Protein AF-A0A545SS72-F1 (afdb_monomer)

pLDDT: mean 89.29, std 18.48, range [32.25, 99.0]

Organism: NCBI:txid2591008

Nearest PDB structures (foldseek):
  3tkj-assembly1_B  TM=9.705E-01  e=1.324E-36  Homo sapiens
  4zm9-assembly2_D  TM=9.687E-01  e=1.695E-36  Homo sapiens
  4pvr-assembly1_A  TM=9.672E-01  e=1.535E-34  Homo sapiens
  4o0d-assembly1_A  TM=9.449E-01  e=3.489E-35  Homo sapiens
  4osx-assembly1_B  TM=9.607E-01  e=2.089E-34  Homo sapiens

Secondary structure (DSSP, 8-state):
------------------PPPS--EEEEEEES-PPPGGG--HHHHHHHHHHHHHHHHHHHHHHHTT--HHHHHHHHHHHHHS-TTSSSSTTPPPBTTS---EEEEEEETTT--EEEEEEE-SBS-HHHHHHHHHHHSS-SEEEHHHHHHHHHHTT--B--GGGT--HHHHHHHHHHHHTT--S----SS--TT---TTTT----EEEEEE-TTS-EEEEEEE--STTB-TT---STTSBTTTEEE-TTSEEEEEEE-HHHHHHHTHHHHHHHHHHHH---HHHHHHHHHHHHHHTT--EEEEEEETT--EEEEESSS--EEEEEETT---EEESS--

Foldseek 3Di:
DDDDDDDDDDPPPPPPPPPFALWKKKKKFLFFLDDDPVPQDPVNVVVLQVLQVQLQVQLCVCQLVQHDFQNSFLRSVLSSLQDLSGQFQAVNAAAQVRFFFKWKKKAWQAPRQIFIETGEHQQRRRQVLRVCCRPVHPDHYDYDPVSNVVCVVVVGHGHDRCRNDDPVNVVVLVVCVVVVDPPDDPPPPDDPPPDLPRSHFKTKIKMWMQHSSLIIMIMIMGSDGHNHHRRDGFQRRPELQQWYHHSQWKTKGKIWRRVLSVVLSQNNQLRCCCVPVVDDSQRSNVVSQVSSVVVSIWMWMWMATSVGDTDTDTDHQFIFMWMDISVRDTDTTTGPD

Structure (mmCIF, N/CA/C/O backbone):
data_AF-A0A545SS72-F1
#
_entry.id   AF-A0A545SS72-F1
#
loop_
_atom_site.group_PDB
_atom_site.id
_atom_site.type_symbol
_atom_site.label_atom_id
_atom_site.label_alt_id
_atom_site.label_comp_id
_atom_site.label_asym_id
_atom_site.label_entity_id
_atom_site.label_seq_id
_atom_site.pdbx_PDB_ins_code
_atom_site.Cartn_x
_atom_site.Cartn_y
_atom_site.Cartn_z
_atom_site.occupancy
_atom_site.B_iso_or_equiv
_atom_site.auth_seq_id
_atom_site.auth_comp_id
_atom_site.auth_asym_id
_atom_site.auth_atom_id
_atom_site.pdbx_PDB_model_num
ATOM 1 N N . MET A 1 1 ? -24.827 -26.114 60.220 1.00 42.00 1 MET A N 1
ATOM 2 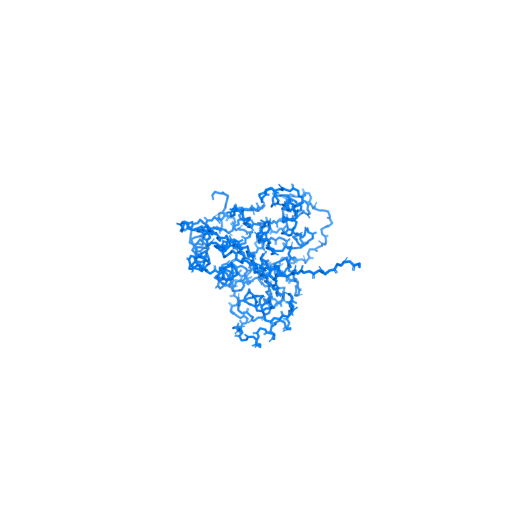C CA . MET A 1 1 ? -23.765 -25.269 59.638 1.00 42.00 1 MET A CA 1
ATOM 3 C C . MET A 1 1 ? -24.214 -24.910 58.234 1.00 42.00 1 MET A C 1
ATOM 5 O O . MET A 1 1 ? -24.365 -25.789 57.400 1.00 42.00 1 MET A O 1
ATOM 9 N N . VAL A 1 2 ? -24.622 -23.655 58.077 1.00 37.81 2 VAL A N 1
ATOM 10 C CA . VAL A 1 2 ? -25.233 -23.065 56.880 1.00 37.81 2 VAL A CA 1
ATOM 11 C C . VAL A 1 2 ? -24.141 -22.756 55.862 1.00 37.81 2 VAL A C 1
ATOM 13 O O . VAL A 1 2 ? -23.130 -22.195 56.266 1.00 37.81 2 VAL A O 1
ATOM 16 N N . LEU A 1 3 ? -24.364 -23.076 54.584 1.00 33.22 3 LEU A N 1
ATOM 17 C CA . LEU A 1 3 ? -24.094 -22.196 53.434 1.00 33.22 3 LEU A CA 1
ATOM 18 C C . LEU A 1 3 ? -24.539 -22.899 52.143 1.00 33.22 3 LEU A C 1
ATOM 20 O O . LEU A 1 3 ? -23.808 -23.674 51.536 1.00 33.22 3 LEU A O 1
ATOM 24 N N . ALA A 1 4 ? -25.784 -22.627 51.752 1.00 37.34 4 ALA A N 1
ATOM 25 C CA . ALA A 1 4 ? -26.262 -22.836 50.396 1.00 37.34 4 ALA A CA 1
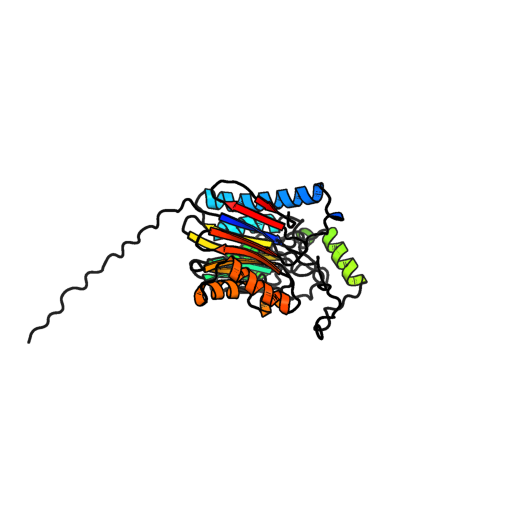ATOM 26 C C . ALA A 1 4 ? -25.832 -21.619 49.563 1.00 37.34 4 ALA A C 1
ATOM 28 O O . ALA A 1 4 ? -26.269 -20.504 49.844 1.00 37.34 4 ALA A O 1
ATOM 29 N N . CYS A 1 5 ? -24.972 -21.820 48.564 1.00 35.28 5 CYS A N 1
ATOM 30 C CA . CYS A 1 5 ? -24.703 -20.808 47.546 1.00 35.28 5 CYS A CA 1
ATOM 31 C C . CYS A 1 5 ? -25.796 -20.886 46.479 1.00 35.28 5 CYS A C 1
ATOM 33 O O . CYS A 1 5 ? -25.789 -21.758 45.612 1.00 35.28 5 CYS A O 1
ATOM 35 N N . SER A 1 6 ? -26.753 -19.973 46.579 1.00 44.00 6 SER A N 1
ATOM 36 C CA . SER A 1 6 ? -27.690 -19.618 45.525 1.00 44.00 6 SER A CA 1
ATOM 37 C C . SER A 1 6 ? -27.037 -18.648 44.531 1.00 44.00 6 SER A C 1
ATOM 39 O O . SER A 1 6 ? -26.300 -17.748 44.920 1.00 44.00 6 SER A O 1
ATOM 41 N N . GLY A 1 7 ? -27.386 -18.800 43.251 1.00 37.47 7 GLY A N 1
ATOM 42 C CA . GLY A 1 7 ? -27.438 -17.689 42.298 1.00 37.47 7 GLY A CA 1
ATOM 43 C C . GLY A 1 7 ? -26.148 -17.340 41.556 1.00 37.47 7 GLY A C 1
ATOM 44 O O . GLY A 1 7 ? -25.456 -16.397 41.913 1.00 37.47 7 GLY A O 1
ATOM 45 N N . LEU A 1 8 ? -25.923 -17.993 40.416 1.00 32.25 8 LEU A N 1
ATOM 46 C CA . LEU A 1 8 ? -25.278 -17.351 39.269 1.00 32.25 8 LEU A CA 1
ATOM 47 C C . LEU A 1 8 ? -26.252 -17.441 38.094 1.00 32.25 8 LEU A C 1
ATOM 49 O O . LEU A 1 8 ? -26.227 -18.372 37.294 1.00 32.25 8 LEU A O 1
ATOM 53 N N . THR A 1 9 ? -27.182 -16.492 38.051 1.00 35.69 9 THR A N 1
ATOM 54 C CA . THR A 1 9 ? -27.950 -16.192 36.845 1.00 35.69 9 THR A CA 1
ATOM 55 C C . THR A 1 9 ? -26.976 -15.695 35.784 1.00 35.69 9 THR A C 1
ATOM 57 O O . THR A 1 9 ? -26.263 -14.718 36.019 1.00 35.69 9 THR A O 1
ATOM 60 N N . TYR A 1 10 ? -26.949 -16.382 34.641 1.00 36.12 10 TYR A N 1
ATOM 61 C CA . TYR A 1 10 ? -26.324 -15.923 33.405 1.00 36.12 10 TYR A CA 1
ATOM 62 C C . TYR A 1 10 ? -26.728 -14.466 33.155 1.00 36.12 10 TYR A C 1
ATOM 64 O O . TYR A 1 10 ? -27.900 -14.169 32.927 1.00 36.12 10 TYR A O 1
ATOM 72 N N . ALA A 1 11 ? -25.766 -13.553 33.256 1.00 35.66 11 ALA A N 1
ATOM 73 C CA . ALA A 1 11 ? -25.943 -12.199 32.777 1.00 35.66 11 ALA A CA 1
ATOM 74 C C . ALA A 1 11 ? -25.906 -12.261 31.248 1.00 35.66 11 ALA A C 1
ATOM 76 O O . ALA A 1 11 ? -24.859 -12.535 30.663 1.00 35.66 11 ALA A O 1
ATOM 77 N N . ASP A 1 12 ? -27.058 -12.034 30.619 1.00 38.31 12 ASP A N 1
ATOM 78 C CA . ASP A 1 12 ? -27.137 -11.633 29.219 1.00 38.31 12 ASP A CA 1
ATOM 79 C C . ASP A 1 12 ? -26.288 -10.367 29.045 1.00 38.31 12 ASP A C 1
ATOM 81 O O . ASP A 1 12 ? -26.686 -9.254 29.409 1.00 38.31 12 ASP A O 1
ATOM 85 N N . GLU A 1 13 ? -25.076 -10.534 28.515 1.00 39.97 13 GLU A N 1
ATOM 86 C CA . GLU A 1 13 ? -24.280 -9.424 28.020 1.00 39.97 13 GLU A CA 1
ATOM 87 C C . GLU A 1 13 ? -25.019 -8.804 26.834 1.00 39.97 13 GLU A C 1
ATOM 89 O O . GLU A 1 13 ? -24.938 -9.254 25.690 1.00 39.97 13 GLU A O 1
ATOM 94 N N . ASN A 1 14 ? -25.741 -7.726 27.127 1.00 36.06 14 ASN A N 1
ATOM 95 C CA . ASN A 1 14 ? -26.184 -6.737 26.160 1.00 36.06 14 ASN A CA 1
ATOM 96 C C . ASN A 1 14 ? -24.986 -6.306 25.291 1.00 36.06 14 ASN A C 1
ATOM 98 O O . ASN A 1 14 ? -24.264 -5.361 25.628 1.00 36.06 14 ASN A O 1
ATOM 102 N N . ARG A 1 15 ? -24.793 -6.955 24.133 1.00 44.34 15 ARG A N 1
ATOM 103 C CA . ARG A 1 15 ? -24.050 -6.383 23.005 1.00 44.34 15 ARG A CA 1
ATOM 104 C C . ARG A 1 15 ? -24.775 -5.100 22.621 1.00 44.34 15 ARG A C 1
ATOM 106 O O . ARG A 1 15 ? -25.695 -5.115 21.808 1.00 44.34 15 ARG A O 1
ATOM 113 N N . LYS A 1 16 ? -24.360 -3.973 23.205 1.00 42.56 16 LYS A N 1
ATOM 114 C CA . LYS A 1 16 ? -24.675 -2.651 22.669 1.00 42.56 16 LYS A CA 1
ATOM 115 C C . LYS A 1 16 ? -24.158 -2.639 21.239 1.00 42.56 16 LYS A C 1
ATOM 117 O O . LYS A 1 16 ? -22.956 -2.528 21.006 1.00 42.56 16 LYS A O 1
ATOM 122 N N . GLN A 1 17 ? -25.071 -2.812 20.293 1.00 44.72 17 GLN A N 1
ATOM 123 C CA . GLN A 1 17 ? -24.827 -2.625 18.877 1.00 44.72 17 GLN A CA 1
ATOM 124 C C . GLN A 1 17 ? -24.380 -1.170 18.728 1.00 44.72 17 GLN A C 1
ATOM 126 O O . GLN A 1 17 ? -25.182 -0.246 18.846 1.00 44.72 17 GLN A O 1
ATOM 131 N N . LYS A 1 18 ? -23.063 -0.961 18.636 1.00 54.06 18 LYS A N 1
ATOM 132 C CA . LYS A 1 18 ? -22.459 0.366 18.524 1.00 54.06 18 LYS A CA 1
ATOM 133 C C . LYS A 1 18 ? -23.092 1.011 17.290 1.00 54.06 18 LYS A C 1
ATOM 135 O O . LYS A 1 18 ? -22.953 0.469 16.194 1.00 54.06 18 LYS A O 1
ATOM 140 N N . SER A 1 19 ? -23.868 2.080 17.480 1.00 58.12 19 SER A N 1
ATOM 141 C CA . SER A 1 19 ? -24.530 2.770 16.372 1.00 58.12 19 SER A CA 1
ATOM 142 C C . SER A 1 19 ? -23.472 3.174 15.352 1.00 58.12 19 SER A C 1
ATOM 144 O O . SER A 1 19 ? -22.429 3.699 15.751 1.00 58.12 19 SER A O 1
ATOM 146 N N . LEU A 1 20 ? -23.733 2.920 14.069 1.00 63.75 20 LEU A N 1
ATOM 147 C CA . LEU A 1 20 ? -22.844 3.326 12.984 1.00 63.75 20 LEU A CA 1
ATOM 148 C C . LEU A 1 20 ? -22.512 4.812 13.130 1.00 63.75 20 LEU A C 1
ATOM 150 O O . LEU A 1 20 ? -23.416 5.648 13.190 1.00 63.75 20 LEU A O 1
ATOM 154 N N . SER A 1 21 ? -21.222 5.127 13.206 1.00 76.44 21 SER A N 1
ATOM 155 C CA . SER A 1 21 ? -20.763 6.500 13.068 1.00 76.44 21 SER A CA 1
ATOM 156 C C . SER A 1 21 ? -21.037 6.959 11.640 1.00 76.44 21 SER A C 1
ATOM 158 O O . SER A 1 21 ? -20.913 6.180 10.690 1.00 76.44 21 SER A O 1
ATOM 160 N N . ASN A 1 22 ? -21.385 8.231 11.470 1.00 78.19 22 ASN A N 1
ATOM 161 C CA . ASN A 1 22 ? -21.352 8.824 10.136 1.00 78.19 22 ASN A CA 1
ATOM 162 C C . ASN A 1 22 ? -19.906 9.031 9.665 1.00 78.19 22 ASN A C 1
ATOM 164 O O . ASN A 1 22 ? -19.655 8.981 8.461 1.00 78.19 22 ASN A O 1
ATOM 168 N N . ASP A 1 23 ? -18.959 9.167 10.600 1.00 90.56 23 ASP A N 1
ATOM 169 C CA . ASP A 1 23 ? -17.562 9.451 10.302 1.00 90.56 23 ASP A CA 1
ATOM 170 C C . ASP A 1 23 ? -16.849 8.215 9.746 1.00 90.56 23 ASP A C 1
ATOM 172 O O . ASP A 1 23 ? -16.633 7.226 10.445 1.00 90.56 23 ASP A O 1
ATOM 176 N N . PHE A 1 24 ? -16.429 8.312 8.487 1.00 97.88 24 PHE A N 1
ATOM 177 C CA . PHE A 1 24 ? -15.490 7.394 7.854 1.00 97.88 24 PHE A CA 1
ATOM 178 C C . PHE A 1 24 ? -14.496 8.171 6.989 1.00 97.88 24 PHE A C 1
ATOM 180 O O . PHE A 1 24 ? -14.737 9.316 6.573 1.00 97.88 24 PHE A O 1
ATOM 187 N N . VAL A 1 25 ? -13.355 7.549 6.711 1.00 98.69 25 VAL A N 1
ATOM 188 C CA . VAL A 1 25 ? -12.324 8.119 5.844 1.00 98.69 25 VAL A CA 1
ATOM 189 C C . VAL A 1 25 ? -11.511 7.014 5.192 1.00 98.69 25 VAL A C 1
ATOM 191 O O . VAL A 1 25 ? -11.178 6.019 5.830 1.00 98.69 25 VAL A O 1
ATOM 194 N N . ILE A 1 26 ? -11.145 7.229 3.932 1.00 98.88 26 ILE A N 1
ATOM 195 C CA . ILE A 1 26 ? -10.132 6.437 3.243 1.00 98.88 26 ILE A CA 1
ATOM 196 C C . ILE A 1 26 ? -9.004 7.347 2.771 1.00 98.88 26 ILE A C 1
ATOM 198 O O . ILE A 1 26 ? -9.230 8.464 2.297 1.00 98.88 26 ILE A O 1
ATOM 202 N N . VAL A 1 27 ? -7.777 6.865 2.924 1.00 98.94 27 VAL A N 1
ATOM 203 C CA . VAL A 1 27 ? -6.543 7.528 2.508 1.00 98.94 27 VAL A CA 1
ATOM 204 C C . VAL A 1 27 ? -5.777 6.559 1.622 1.00 98.94 27 VAL A C 1
ATOM 206 O O . VAL A 1 27 ? -5.704 5.376 1.938 1.00 98.94 27 VAL A O 1
ATOM 209 N N . ILE A 1 28 ? -5.176 7.051 0.541 1.00 98.94 28 ILE A N 1
ATOM 210 C CA . ILE A 1 28 ? -4.380 6.235 -0.383 1.00 98.94 28 ILE A CA 1
ATOM 211 C C . ILE A 1 28 ? -3.016 6.861 -0.672 1.00 98.94 28 ILE A C 1
ATOM 213 O O . ILE A 1 28 ? -2.839 8.083 -0.585 1.00 98.94 28 ILE A O 1
ATOM 217 N N . HIS A 1 29 ? -2.073 6.034 -1.122 1.00 98.69 29 HIS A N 1
ATOM 218 C CA . HIS A 1 29 ? -0.895 6.477 -1.857 1.00 98.69 29 HIS A CA 1
ATOM 219 C C . HIS A 1 29 ? -0.635 5.622 -3.100 1.00 98.69 29 HIS A C 1
ATOM 221 O O . HIS A 1 29 ? -0.807 4.410 -3.092 1.00 98.69 29 HIS A O 1
ATOM 227 N N . GLY A 1 30 ? -0.129 6.261 -4.154 1.00 96.69 30 GLY A N 1
ATOM 228 C CA . GLY A 1 30 ? 0.425 5.626 -5.356 1.00 96.69 30 GLY A CA 1
ATOM 229 C C . GLY A 1 30 ? 1.956 5.513 -5.332 1.00 96.69 30 GLY A C 1
ATOM 230 O O . GLY A 1 30 ? 2.580 5.205 -6.347 1.00 96.69 30 GLY A O 1
ATOM 231 N N . GLY A 1 31 ? 2.575 5.813 -4.188 1.00 91.12 31 GLY A N 1
ATOM 232 C CA . GLY A 1 31 ? 4.007 5.648 -3.956 1.00 91.12 31 GLY A CA 1
ATOM 233 C C . GLY A 1 31 ? 4.814 6.941 -3.949 1.00 91.12 31 GLY A C 1
ATOM 234 O O . GLY A 1 31 ? 4.376 7.999 -4.412 1.00 91.12 31 GLY A O 1
ATOM 235 N N . GLY A 1 32 ? 6.009 6.838 -3.366 1.00 83.38 32 GLY A N 1
ATOM 236 C CA . GLY A 1 32 ? 7.017 7.894 -3.369 1.00 83.38 32 GLY A CA 1
ATOM 237 C C . GLY A 1 32 ? 7.767 7.998 -4.702 1.00 83.38 32 GLY A C 1
ATOM 238 O O . GLY A 1 32 ? 7.316 7.534 -5.744 1.00 83.38 32 GLY A O 1
ATOM 239 N N . GLY A 1 33 ? 8.939 8.641 -4.682 1.00 73.06 33 GLY A N 1
ATOM 240 C CA . GLY A 1 33 ? 9.829 8.652 -5.851 1.00 73.06 33 GLY A CA 1
ATOM 241 C C . GLY A 1 33 ? 9.289 9.426 -7.059 1.00 73.06 33 GLY A C 1
ATOM 242 O O . GLY A 1 33 ? 9.700 9.160 -8.185 1.00 73.06 33 GLY A O 1
ATOM 243 N N . VAL A 1 34 ? 8.398 10.396 -6.833 1.00 82.62 34 VAL A N 1
ATOM 244 C CA . VAL A 1 34 ? 7.778 11.199 -7.897 1.00 82.62 34 VAL A CA 1
ATOM 245 C C . VAL A 1 34 ? 8.841 11.834 -8.805 1.00 82.62 34 VAL A C 1
ATOM 247 O O . VAL A 1 34 ? 9.921 12.262 -8.351 1.00 82.62 34 VAL A O 1
ATOM 250 N N . ARG A 1 35 ? 8.521 11.885 -10.107 1.00 80.75 35 ARG A N 1
ATOM 251 C CA . ARG A 1 35 ? 9.306 12.593 -11.125 1.00 80.75 35 ARG A CA 1
ATOM 252 C C . ARG A 1 35 ? 9.548 14.037 -10.693 1.00 80.75 35 ARG A C 1
ATOM 254 O O . ARG A 1 35 ? 8.744 14.632 -9.971 1.00 80.75 35 ARG A O 1
ATOM 261 N N . LYS A 1 36 ? 10.666 14.613 -11.131 1.00 81.81 36 LYS A N 1
ATOM 262 C CA . LYS A 1 36 ? 10.842 16.058 -10.981 1.00 81.81 36 LYS A CA 1
ATOM 263 C C . LYS A 1 36 ? 9.715 16.782 -11.731 1.00 81.81 36 LYS A C 1
ATOM 265 O O . LYS A 1 36 ? 9.169 16.236 -12.687 1.00 81.81 36 LYS A O 1
ATOM 270 N N . ARG A 1 37 ? 9.351 17.978 -11.271 1.00 83.06 37 ARG A N 1
ATOM 271 C CA . ARG A 1 37 ? 8.197 18.717 -11.805 1.00 83.06 37 ARG A CA 1
ATOM 272 C C . ARG A 1 37 ? 8.385 19.115 -13.271 1.00 83.06 37 ARG A C 1
ATOM 274 O O . ARG A 1 37 ? 7.449 19.020 -14.044 1.00 83.06 37 ARG A O 1
ATOM 281 N N . ASP A 1 38 ? 9.611 19.446 -13.662 1.00 84.75 38 ASP A N 1
ATOM 282 C CA . ASP A 1 38 ? 10.024 19.686 -15.054 1.00 84.75 38 ASP A CA 1
ATOM 283 C C . ASP A 1 38 ? 9.927 18.438 -15.957 1.00 84.75 38 ASP A C 1
ATOM 285 O O . ASP A 1 38 ? 9.949 18.553 -17.176 1.00 84.75 38 ASP A O 1
ATOM 289 N N . GLN A 1 39 ? 9.799 17.243 -15.373 1.00 84.12 39 GLN A N 1
ATOM 290 C CA . GLN A 1 39 ? 9.628 15.963 -16.070 1.00 84.12 39 GLN A CA 1
ATOM 291 C C . GLN A 1 39 ? 8.192 15.417 -15.969 1.00 84.12 39 GLN A C 1
ATOM 293 O O . GLN A 1 39 ? 7.951 14.266 -16.349 1.00 84.12 39 GLN A O 1
ATOM 298 N N . MET A 1 40 ? 7.260 16.188 -15.400 1.00 88.06 40 MET A N 1
ATOM 299 C CA . MET A 1 40 ? 5.847 15.841 -15.272 1.00 88.06 40 MET A CA 1
ATOM 300 C C . MET A 1 40 ? 5.041 16.693 -16.252 1.00 88.06 40 MET A C 1
ATOM 302 O O . MET A 1 40 ? 4.870 17.889 -16.034 1.00 88.06 40 MET A O 1
ATOM 306 N N . THR A 1 41 ? 4.553 16.087 -17.338 1.00 93.19 41 THR A N 1
ATOM 307 C CA . THR A 1 41 ? 3.653 16.795 -18.261 1.00 93.19 41 THR A CA 1
ATOM 308 C C . THR A 1 41 ? 2.273 16.970 -17.626 1.00 93.19 41 THR A C 1
ATOM 310 O O . THR A 1 41 ? 1.902 16.217 -16.719 1.00 93.19 41 THR A O 1
ATOM 313 N N . ALA A 1 42 ? 1.499 17.944 -18.106 1.00 94.69 42 ALA A N 1
ATOM 314 C CA . ALA A 1 42 ? 0.151 18.201 -17.601 1.00 94.69 42 ALA A CA 1
ATOM 315 C C . ALA A 1 42 ? -0.767 16.980 -17.781 1.00 94.69 42 ALA A C 1
ATOM 317 O O . ALA A 1 42 ? -1.533 16.638 -16.882 1.00 94.69 42 ALA A O 1
ATOM 318 N N . GLU A 1 43 ? -0.640 16.274 -18.905 1.00 96.19 43 GLU A N 1
ATOM 319 C CA . GLU A 1 43 ? -1.411 15.071 -19.227 1.00 96.19 43 GLU A CA 1
ATOM 320 C C . GLU A 1 43 ? -1.056 13.928 -18.278 1.00 96.19 43 GLU A C 1
ATOM 322 O O . GLU A 1 43 ? -1.938 13.244 -17.757 1.00 96.19 43 GLU A O 1
ATOM 327 N N . LEU A 1 44 ? 0.240 13.738 -18.009 1.00 92.62 44 LEU A N 1
ATOM 328 C CA . LEU A 1 44 ? 0.695 12.708 -17.087 1.00 92.62 44 LEU A CA 1
ATOM 329 C C . LEU A 1 44 ? 0.254 13.025 -15.656 1.00 92.62 44 LEU A C 1
ATOM 331 O O . LEU A 1 44 ? -0.185 12.122 -14.942 1.00 92.62 44 LEU A O 1
ATOM 335 N N . GLU A 1 45 ? 0.337 14.286 -15.229 1.00 95.06 45 GLU A N 1
ATOM 336 C CA . GLU A 1 45 ? -0.163 14.708 -13.921 1.00 95.06 45 GLU A CA 1
ATOM 337 C C . GLU A 1 45 ? -1.673 14.461 -13.800 1.00 95.06 45 GLU A C 1
ATOM 339 O O . GLU A 1 45 ? -2.123 13.862 -12.818 1.00 95.06 45 GLU A O 1
ATOM 344 N N . ALA A 1 46 ? -2.447 14.862 -14.812 1.00 96.81 46 ALA A N 1
ATOM 345 C CA . ALA A 1 46 ? -3.888 14.649 -14.864 1.00 96.81 46 ALA A CA 1
ATOM 346 C C . ALA A 1 46 ? -4.242 13.156 -14.801 1.00 96.81 46 ALA A C 1
ATOM 348 O O . ALA A 1 46 ? -5.121 12.775 -14.028 1.00 96.81 46 ALA A O 1
ATOM 349 N N . ALA A 1 47 ? -3.513 12.299 -15.523 1.00 97.19 47 ALA A 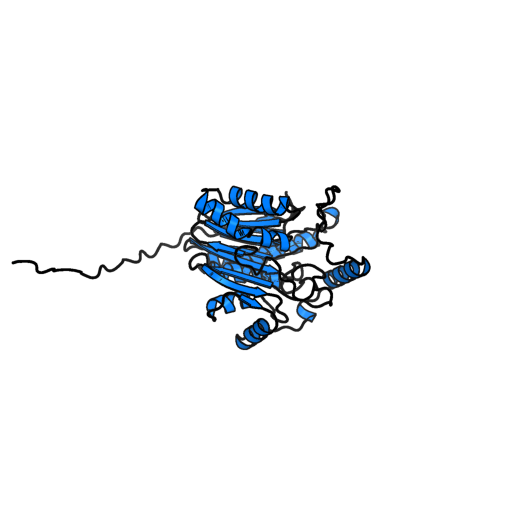N 1
ATOM 350 C CA . ALA A 1 47 ? -3.706 10.851 -15.488 1.00 97.19 47 ALA A CA 1
ATOM 351 C C . ALA A 1 47 ? -3.452 10.260 -14.089 1.00 97.19 47 ALA A C 1
ATOM 353 O O . ALA A 1 47 ? -4.253 9.460 -13.603 1.00 97.19 47 ALA A O 1
ATOM 354 N N . HIS A 1 48 ? -2.391 10.689 -13.393 1.00 96.62 48 HIS A N 1
ATOM 355 C CA . HIS A 1 48 ? -2.144 10.251 -12.012 1.00 96.62 48 HIS A CA 1
ATOM 356 C C . HIS A 1 48 ? -3.248 10.728 -11.065 1.00 96.62 48 HIS A C 1
ATOM 358 O O . HIS A 1 48 ? -3.711 9.954 -10.230 1.00 96.62 48 HIS A O 1
ATOM 364 N N . ARG A 1 49 ? -3.700 11.982 -11.187 1.00 97.69 49 ARG A N 1
ATOM 365 C CA . ARG A 1 49 ? -4.790 12.521 -10.356 1.00 97.69 49 ARG A CA 1
ATOM 366 C C . ARG A 1 49 ? -6.111 11.799 -10.605 1.00 97.69 49 ARG A C 1
ATOM 368 O O . ARG A 1 49 ? -6.816 11.504 -9.643 1.00 97.69 49 ARG A O 1
ATOM 375 N N . ALA A 1 50 ? -6.419 11.477 -11.859 1.00 98.44 50 ALA A N 1
ATOM 376 C CA . ALA A 1 50 ? -7.596 10.698 -12.224 1.00 98.44 50 ALA A CA 1
ATOM 377 C C . ALA A 1 50 ? -7.540 9.287 -11.621 1.00 98.44 50 ALA A C 1
ATOM 379 O O . ALA A 1 50 ? -8.505 8.861 -10.993 1.00 98.44 50 ALA A O 1
ATOM 380 N N . ALA A 1 51 ? -6.396 8.602 -11.718 1.00 98.44 51 ALA A N 1
ATOM 381 C CA . ALA A 1 51 ? -6.227 7.271 -11.138 1.00 98.44 51 ALA A CA 1
ATOM 382 C C . ALA A 1 51 ? -6.296 7.283 -9.596 1.00 98.44 51 ALA A C 1
ATOM 384 O O . ALA A 1 51 ? -6.934 6.416 -9.003 1.00 98.44 51 ALA A O 1
ATOM 385 N N . LEU A 1 52 ? -5.715 8.297 -8.937 1.00 98.69 52 LEU A N 1
ATOM 386 C CA . LEU A 1 52 ? -5.864 8.493 -7.488 1.00 98.69 52 LEU A CA 1
ATOM 387 C C . LEU A 1 52 ? -7.329 8.729 -7.100 1.00 98.69 52 LEU A C 1
ATOM 389 O O . LEU A 1 52 ? -7.805 8.162 -6.121 1.00 98.69 52 LEU A O 1
ATOM 393 N N . LYS A 1 53 ? -8.060 9.548 -7.865 1.00 98.75 53 LYS A N 1
ATOM 394 C CA . LYS A 1 53 ? -9.484 9.788 -7.614 1.00 98.75 53 LYS A CA 1
ATOM 395 C C . LYS A 1 53 ? -10.308 8.512 -7.801 1.00 98.75 53 LYS A C 1
ATOM 397 O O . LYS A 1 53 ? -11.150 8.240 -6.959 1.00 98.75 53 LYS A O 1
ATOM 402 N N . ALA A 1 54 ? -10.049 7.728 -8.846 1.00 98.88 54 ALA A N 1
ATOM 403 C CA . ALA A 1 54 ? -10.734 6.457 -9.081 1.00 98.88 54 ALA A CA 1
ATOM 404 C C . ALA A 1 54 ? -10.490 5.450 -7.943 1.00 98.88 54 ALA A C 1
ATOM 406 O O . ALA A 1 54 ? -11.426 4.809 -7.479 1.00 98.88 54 ALA A O 1
ATOM 407 N N . SER A 1 55 ? -9.254 5.366 -7.441 1.00 98.88 55 SER A N 1
ATOM 408 C CA . SER A 1 55 ? -8.913 4.519 -6.292 1.00 98.88 55 SER A CA 1
ATOM 409 C C . SER A 1 55 ? -9.630 4.968 -5.015 1.00 98.88 55 SER A C 1
ATOM 411 O O . SER A 1 55 ? -10.241 4.148 -4.331 1.00 98.88 55 SER A O 1
ATOM 413 N N . LEU A 1 56 ? -9.645 6.277 -4.731 1.00 98.94 56 LEU A N 1
ATOM 414 C CA . LEU A 1 56 ? -10.428 6.827 -3.621 1.00 98.94 56 LEU A CA 1
ATOM 415 C C . LEU A 1 56 ? -11.924 6.545 -3.782 1.00 98.94 56 LEU A C 1
ATOM 417 O O . LEU A 1 56 ? -12.571 6.230 -2.793 1.00 98.94 56 LEU A O 1
ATOM 421 N N . GLN A 1 57 ? -12.465 6.674 -4.996 1.00 98.88 57 GLN A N 1
ATOM 422 C CA . GLN A 1 57 ? -13.884 6.460 -5.279 1.00 98.88 57 GLN A CA 1
ATOM 423 C C . GLN A 1 57 ? -14.288 5.014 -4.984 1.00 98.88 57 GLN A C 1
ATOM 425 O O . GLN A 1 57 ? -15.255 4.806 -4.265 1.00 98.88 57 GLN A O 1
ATOM 430 N N . ALA A 1 58 ? -13.508 4.033 -5.447 1.00 98.94 58 ALA A N 1
ATOM 431 C CA . ALA A 1 58 ? -13.804 2.619 -5.227 1.00 98.94 58 ALA A CA 1
ATOM 432 C C . ALA A 1 58 ? -13.905 2.262 -3.735 1.00 98.94 58 ALA A C 1
ATOM 434 O O . ALA A 1 58 ? -14.848 1.597 -3.314 1.00 98.94 58 ALA A O 1
ATOM 435 N N . GLY A 1 59 ? -12.966 2.743 -2.915 1.00 98.88 59 GLY A N 1
ATOM 436 C CA . GLY A 1 59 ? -13.043 2.533 -1.470 1.00 98.88 59 GLY A CA 1
ATOM 437 C C . GLY A 1 59 ? -14.111 3.395 -0.785 1.00 98.88 59 GLY A C 1
ATOM 438 O O . GLY A 1 59 ? -14.762 2.937 0.152 1.00 98.88 59 GLY A O 1
ATOM 439 N N . TYR A 1 60 ? -14.333 4.626 -1.259 1.00 98.81 60 TYR A N 1
ATOM 440 C CA . TYR A 1 60 ? -15.389 5.505 -0.753 1.00 98.81 60 TYR A CA 1
ATOM 441 C C . TYR A 1 60 ? -16.773 4.900 -0.948 1.00 98.81 60 TYR A C 1
ATOM 443 O O . TYR A 1 60 ? -17.549 4.919 -0.002 1.00 98.81 60 TYR A O 1
ATOM 451 N N . ASP A 1 61 ? -17.075 4.345 -2.122 1.00 98.69 61 ASP A N 1
ATOM 452 C CA . ASP A 1 61 ? -18.391 3.778 -2.432 1.00 98.69 61 ASP A CA 1
ATOM 453 C C . ASP A 1 61 ? -18.755 2.648 -1.461 1.00 98.69 61 ASP A C 1
ATOM 455 O O . ASP A 1 61 ? -19.885 2.583 -0.975 1.00 98.69 61 ASP A O 1
ATOM 459 N N . ILE A 1 62 ? -17.773 1.820 -1.089 1.00 98.69 62 ILE A N 1
ATOM 460 C CA . ILE A 1 62 ? -17.936 0.760 -0.088 1.00 98.69 62 ILE A CA 1
ATOM 461 C C . ILE A 1 62 ? -18.251 1.355 1.290 1.00 98.69 62 ILE A C 1
ATOM 463 O O . ILE A 1 62 ? -19.251 0.986 1.906 1.00 98.69 62 ILE A O 1
ATOM 467 N N . LEU A 1 63 ? -17.446 2.307 1.772 1.00 98.50 63 LEU A N 1
ATOM 468 C CA . LEU A 1 63 ? -17.659 2.925 3.090 1.00 98.50 63 LEU A CA 1
ATOM 469 C C . LEU A 1 63 ? -18.950 3.762 3.144 1.00 98.50 63 LEU A C 1
ATOM 471 O O . LEU A 1 63 ? -19.654 3.791 4.159 1.00 98.50 63 LEU A O 1
ATOM 475 N N . ALA A 1 64 ? -19.295 4.426 2.042 1.00 97.50 64 ALA A N 1
ATOM 476 C CA . ALA A 1 64 ? -20.514 5.205 1.889 1.00 97.50 64 ALA A CA 1
ATOM 477 C C . ALA A 1 64 ? -21.755 4.305 1.950 1.00 97.50 64 ALA A C 1
ATOM 479 O O . ALA A 1 64 ? -22.734 4.699 2.584 1.00 97.50 64 ALA A O 1
ATOM 480 N N . ALA A 1 65 ? -21.683 3.089 1.401 1.00 96.94 65 ALA A N 1
ATOM 481 C CA . ALA A 1 65 ? -22.719 2.063 1.512 1.00 96.94 65 ALA A CA 1
ATOM 482 C C . ALA A 1 65 ? -22.741 1.330 2.873 1.00 96.94 65 ALA A C 1
ATOM 484 O O . ALA A 1 65 ? -23.611 0.494 3.100 1.00 96.94 65 ALA A O 1
ATOM 485 N N . GLY A 1 66 ? -21.817 1.646 3.790 1.00 96.25 66 GLY A N 1
ATOM 486 C CA . GLY A 1 66 ? -21.723 1.015 5.110 1.00 96.25 66 GLY A CA 1
ATOM 487 C C . GLY A 1 66 ? -20.948 -0.305 5.136 1.00 96.25 66 GLY A C 1
ATOM 488 O O . GLY A 1 66 ? -21.092 -1.060 6.092 1.00 96.25 66 GLY A O 1
ATOM 489 N N . GLY A 1 67 ? -20.144 -0.584 4.107 1.00 97.50 67 GLY A N 1
ATOM 490 C CA . GLY A 1 67 ? -19.206 -1.705 4.092 1.00 97.50 67 GLY A CA 1
ATOM 491 C C . GLY A 1 67 ? -18.015 -1.512 5.038 1.00 97.50 67 GLY A C 1
ATOM 492 O O . GLY A 1 67 ? -17.790 -0.426 5.581 1.00 97.50 67 GLY A O 1
ATOM 493 N N . ASP A 1 68 ? -17.248 -2.587 5.228 1.00 97.75 68 ASP A N 1
ATOM 494 C CA . ASP A 1 68 ? -16.105 -2.618 6.143 1.00 97.75 68 ASP A CA 1
ATOM 495 C C . ASP A 1 68 ? -14.821 -1.999 5.565 1.00 97.75 68 ASP A C 1
ATOM 497 O O . ASP A 1 68 ? -14.646 -1.815 4.354 1.00 97.75 68 ASP A O 1
ATOM 501 N N . GLY A 1 69 ? -13.894 -1.677 6.473 1.00 98.50 69 GLY A N 1
ATOM 502 C CA . GLY A 1 69 ? -12.595 -1.112 6.119 1.00 98.50 69 GLY A CA 1
ATOM 503 C C . GLY A 1 69 ? -11.748 -2.027 5.231 1.00 98.50 69 GLY A C 1
ATOM 504 O O . GLY A 1 69 ? -11.059 -1.520 4.348 1.00 98.50 69 GLY A O 1
ATOM 505 N N . ILE A 1 70 ? -11.812 -3.351 5.423 1.00 98.81 70 ILE A N 1
ATOM 506 C CA . ILE A 1 70 ? -11.035 -4.339 4.652 1.00 98.81 70 ILE A CA 1
ATOM 507 C C . ILE A 1 70 ? -11.410 -4.296 3.173 1.00 98.81 70 ILE A C 1
ATOM 509 O O . ILE A 1 70 ? -10.542 -4.150 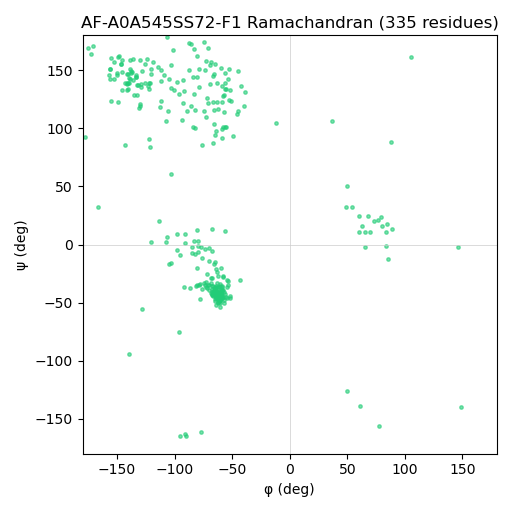2.312 1.00 98.81 70 ILE A O 1
ATOM 513 N N . SER A 1 71 ? -12.704 -4.342 2.880 1.00 98.88 71 SER A N 1
ATOM 514 C CA . SER A 1 71 ? -13.225 -4.291 1.518 1.00 98.88 71 SER A CA 1
ATOM 515 C C . SER A 1 71 ? -12.921 -2.944 0.864 1.00 98.88 71 SER A C 1
ATOM 517 O O . SER A 1 71 ? -12.562 -2.894 -0.312 1.00 98.88 71 SER A O 1
ATOM 519 N N . ALA A 1 72 ? -12.982 -1.849 1.630 1.00 98.94 72 ALA A N 1
ATOM 520 C CA . ALA A 1 72 ? -12.656 -0.517 1.132 1.00 98.94 72 ALA A CA 1
ATOM 521 C C . ALA A 1 72 ? -11.177 -0.366 0.736 1.00 98.94 72 ALA A C 1
ATOM 523 O O . ALA A 1 72 ? -10.880 0.161 -0.340 1.00 98.94 72 ALA A O 1
ATOM 524 N N . VAL A 1 73 ? -10.242 -0.823 1.581 1.00 98.94 73 VAL A N 1
ATOM 525 C CA . VAL A 1 73 ? -8.806 -0.733 1.267 1.00 98.94 73 VAL A CA 1
ATOM 526 C C . VAL A 1 73 ? -8.405 -1.693 0.148 1.00 98.94 73 VAL A C 1
ATOM 528 O O . VAL A 1 73 ? -7.584 -1.318 -0.687 1.00 98.94 73 VAL A O 1
ATOM 531 N N . GLU A 1 74 ? -9.013 -2.882 0.075 1.00 98.94 74 GLU A N 1
ATOM 532 C CA . GLU A 1 74 ? -8.802 -3.818 -1.031 1.00 98.94 74 GLU A CA 1
ATOM 533 C C . GLU A 1 74 ? -9.233 -3.193 -2.364 1.00 98.94 74 GLU A C 1
ATOM 535 O O . GLU A 1 74 ? -8.418 -3.094 -3.281 1.00 98.94 74 GLU A O 1
ATOM 540 N N . ALA A 1 75 ? -10.473 -2.700 -2.461 1.00 98.94 75 ALA A N 1
ATOM 541 C CA . ALA A 1 75 ? -10.995 -2.108 -3.691 1.00 98.94 75 ALA A CA 1
ATOM 542 C C . ALA A 1 75 ? -10.164 -0.903 -4.156 1.00 98.94 75 ALA A C 1
ATOM 544 O O . ALA A 1 75 ? -9.863 -0.763 -5.344 1.00 98.94 75 ALA A O 1
ATOM 545 N N . ALA A 1 76 ? -9.735 -0.053 -3.219 1.00 98.94 76 ALA A N 1
ATOM 546 C CA . ALA A 1 76 ? -8.866 1.072 -3.532 1.00 98.94 76 ALA A CA 1
ATOM 547 C C . ALA A 1 76 ? -7.503 0.619 -4.083 1.00 98.94 76 ALA A C 1
ATOM 549 O O . ALA A 1 76 ? -7.002 1.228 -5.034 1.00 98.94 76 ALA A O 1
ATOM 550 N N . VAL A 1 77 ? -6.903 -0.434 -3.517 1.00 98.94 77 VAL A N 1
ATOM 551 C CA . VAL A 1 77 ? -5.615 -0.971 -3.978 1.00 98.94 77 VAL A CA 1
ATOM 552 C C . VAL A 1 77 ? -5.749 -1.698 -5.316 1.00 98.94 77 VAL A C 1
ATOM 554 O O . VAL A 1 77 ? -4.879 -1.496 -6.158 1.00 98.94 77 VAL A O 1
ATOM 557 N N . ILE A 1 78 ? -6.835 -2.436 -5.573 1.00 98.94 78 ILE A N 1
ATOM 558 C CA . ILE A 1 78 ? -7.095 -3.083 -6.875 1.00 98.94 78 ILE A CA 1
ATOM 559 C C . ILE A 1 78 ? -7.063 -2.054 -8.011 1.00 98.94 78 ILE A C 1
ATOM 561 O O . ILE A 1 78 ? -6.374 -2.259 -9.007 1.00 98.94 78 ILE A O 1
ATOM 565 N N . VAL A 1 79 ? -7.712 -0.893 -7.843 1.00 98.94 79 VAL A N 1
ATOM 566 C CA . VAL A 1 79 ? -7.675 0.180 -8.859 1.00 98.94 79 VAL A CA 1
ATOM 567 C C . VAL A 1 79 ? -6.243 0.652 -9.144 1.00 98.94 79 VAL A C 1
ATOM 569 O O . VAL A 1 79 ? -5.906 1.004 -10.277 1.00 98.94 79 VAL A O 1
ATOM 572 N N . LEU A 1 80 ? -5.385 0.679 -8.122 1.00 98.81 80 LEU A N 1
ATOM 573 C CA . LEU A 1 80 ? -3.983 1.065 -8.272 1.00 98.81 80 LEU A CA 1
ATOM 574 C C . LEU A 1 80 ? -3.133 -0.063 -8.876 1.00 98.81 80 LEU A C 1
ATOM 576 O O . LEU A 1 80 ? -2.218 0.243 -9.637 1.00 98.81 80 LEU A O 1
ATOM 580 N N . GLU A 1 81 ? -3.439 -1.327 -8.575 1.00 98.88 81 GLU A N 1
ATOM 581 C CA . GLU A 1 81 ? -2.820 -2.508 -9.187 1.00 98.88 81 GLU A CA 1
ATOM 582 C C . GLU A 1 81 ? -3.192 -2.668 -10.663 1.00 98.88 81 GLU A C 1
ATOM 584 O O . GLU A 1 81 ? -2.370 -3.110 -11.455 1.00 98.88 81 GLU A O 1
ATOM 589 N N . ASP A 1 82 ? -4.396 -2.282 -11.073 1.00 98.81 82 ASP A N 1
ATOM 590 C CA . ASP A 1 82 ? -4.826 -2.370 -12.473 1.00 98.81 82 ASP A CA 1
ATOM 591 C C . ASP A 1 82 ? -4.336 -1.185 -13.326 1.00 98.81 82 ASP A C 1
ATOM 593 O O . ASP A 1 82 ? -4.449 -1.186 -14.558 1.00 98.81 82 ASP A O 1
ATOM 597 N N . SER A 1 83 ? -3.745 -0.168 -12.693 1.00 97.94 83 SER A N 1
ATOM 598 C CA . SER A 1 83 ? -3.248 1.031 -13.362 1.00 97.94 83 SER A CA 1
ATOM 599 C C . SER A 1 83 ? -1.763 0.913 -13.740 1.00 97.94 83 SER A C 1
ATOM 601 O O . SER A 1 83 ? -0.906 0.869 -12.859 1.00 97.94 83 SER A O 1
ATOM 603 N N . PRO A 1 84 ? -1.393 1.036 -15.034 1.00 96.75 84 PRO A N 1
ATOM 604 C CA . PRO A 1 84 ? 0.007 0.953 -15.483 1.00 96.75 84 PRO A CA 1
ATOM 605 C C . PRO A 1 84 ? 0.895 2.120 -15.001 1.00 96.75 84 PRO A C 1
ATOM 607 O O . PRO A 1 84 ? 2.107 2.160 -15.264 1.00 96.75 84 PRO A O 1
ATOM 610 N N . LEU A 1 85 ? 0.298 3.123 -14.349 1.00 95.19 85 LEU A N 1
ATOM 611 C CA . LEU A 1 85 ? 0.999 4.291 -13.823 1.00 95.19 85 LEU A CA 1
ATOM 612 C C . LEU A 1 85 ? 1.793 3.948 -12.559 1.00 95.19 85 LEU A C 1
ATOM 614 O O . LEU A 1 85 ? 2.889 4.491 -12.357 1.00 95.19 85 LEU A O 1
ATOM 618 N N . PHE A 1 86 ? 1.285 3.021 -11.748 1.00 96.12 86 PHE A N 1
ATOM 619 C CA . PHE A 1 86 ? 1.847 2.693 -10.446 1.00 96.12 86 PHE A CA 1
ATOM 620 C C . PHE A 1 86 ? 2.678 1.409 -10.482 1.00 96.12 86 PHE A C 1
ATOM 622 O O . PHE A 1 86 ? 2.731 0.695 -11.474 1.00 96.12 86 PHE A O 1
ATOM 629 N N . ASN A 1 87 ? 3.435 1.173 -9.413 1.00 96.88 87 ASN A N 1
ATOM 630 C CA . ASN A 1 87 ? 4.349 0.037 -9.306 1.00 96.88 87 ASN A CA 1
ATOM 631 C C . ASN A 1 87 ? 3.749 -1.047 -8.404 1.00 96.88 87 ASN A C 1
ATOM 633 O O . ASN A 1 87 ? 4.305 -1.356 -7.352 1.00 96.88 87 ASN A O 1
ATOM 637 N N . ALA A 1 88 ? 2.601 -1.572 -8.807 1.00 97.81 88 ALA A N 1
ATOM 638 C CA . ALA A 1 88 ? 1.894 -2.691 -8.194 1.00 97.81 88 ALA A CA 1
ATOM 639 C C . ALA A 1 88 ? 0.995 -3.305 -9.268 1.00 97.81 88 ALA A C 1
ATOM 641 O O . ALA A 1 88 ? 0.539 -2.564 -10.131 1.00 97.81 88 ALA A O 1
ATOM 642 N N . GLY A 1 89 ? 0.783 -4.624 -9.263 1.00 98.25 89 GLY A N 1
ATOM 643 C CA . GLY A 1 89 ? 0.052 -5.286 -10.349 1.00 98.25 89 GLY A CA 1
ATOM 644 C C . GLY A 1 89 ? 0.593 -4.880 -11.728 1.00 98.25 89 GLY A C 1
ATOM 645 O O . GLY A 1 89 ? 1.800 -4.980 -11.992 1.00 98.25 89 GLY A O 1
ATOM 646 N N . LYS A 1 90 ? -0.285 -4.398 -12.606 1.00 97.88 90 LYS A N 1
ATOM 647 C CA . LYS A 1 90 ? 0.046 -3.816 -13.908 1.00 97.88 90 LYS A CA 1
ATOM 648 C C . LYS A 1 90 ? 0.990 -2.621 -13.771 1.00 97.88 90 LYS A C 1
ATOM 650 O O . LYS A 1 90 ? 0.720 -1.670 -13.057 1.00 97.88 90 LYS A O 1
ATOM 655 N N . GLY A 1 91 ? 2.100 -2.624 -14.512 1.00 95.50 91 GLY A N 1
ATOM 656 C CA . GLY A 1 91 ? 3.108 -1.562 -14.402 1.00 95.50 91 GLY A CA 1
ATOM 657 C C . GLY A 1 91 ? 4.111 -1.768 -13.265 1.00 95.50 91 GLY A C 1
ATOM 658 O O . GLY A 1 91 ? 4.923 -0.880 -12.987 1.00 95.50 91 GLY A O 1
ATOM 659 N N . SER A 1 92 ? 4.115 -2.949 -12.643 1.00 96.44 92 SER A N 1
ATOM 660 C CA . SER A 1 92 ? 5.157 -3.366 -11.709 1.00 96.44 92 SER A CA 1
ATOM 661 C C . SER A 1 92 ? 6.553 -3.321 -12.330 1.00 96.44 92 SER A C 1
ATOM 663 O O . SER A 1 92 ? 6.758 -3.553 -13.518 1.00 96.44 92 SER A O 1
ATOM 665 N N . SER A 1 93 ? 7.540 -3.027 -11.495 1.00 94.44 93 SER A N 1
ATOM 666 C CA . SER A 1 93 ? 8.951 -3.035 -11.869 1.00 94.44 93 SER A CA 1
ATOM 667 C C . SER A 1 93 ? 9.415 -4.460 -12.151 1.00 94.44 93 SER A C 1
ATOM 669 O O . SER A 1 93 ? 8.830 -5.432 -11.661 1.00 94.44 93 SER A O 1
ATOM 671 N N . PHE A 1 94 ? 10.477 -4.581 -12.934 1.00 95.06 94 PHE A N 1
ATOM 672 C CA . PHE A 1 94 ? 11.080 -5.870 -13.223 1.00 95.06 94 PHE A CA 1
ATOM 673 C C . PHE A 1 94 ? 12.106 -6.223 -12.151 1.00 95.06 94 PHE A C 1
ATOM 675 O O . PHE A 1 94 ? 12.755 -5.351 -11.570 1.00 95.06 94 PHE A O 1
ATOM 682 N N . ASN A 1 95 ? 12.295 -7.513 -11.898 1.00 94.50 95 ASN A N 1
ATOM 683 C CA . ASN A 1 95 ? 13.526 -7.991 -11.289 1.00 94.50 95 ASN A CA 1
ATOM 684 C C . ASN A 1 95 ? 14.668 -7.967 -12.329 1.00 94.50 95 ASN A C 1
ATOM 686 O O . ASN A 1 95 ? 14.463 -7.645 -13.500 1.00 94.50 95 ASN A O 1
ATOM 690 N N . ARG A 1 96 ? 15.897 -8.270 -11.905 1.00 91.75 96 ARG A N 1
ATOM 691 C CA . ARG A 1 96 ? 17.083 -8.234 -12.779 1.00 91.75 96 ARG A CA 1
ATOM 692 C C . ARG A 1 96 ? 16.958 -9.145 -14.003 1.00 91.75 96 ARG A C 1
ATOM 694 O O . ARG A 1 96 ? 17.554 -8.849 -15.033 1.00 91.75 96 ARG A O 1
ATOM 701 N N . ASP A 1 97 ? 16.182 -10.211 -13.878 1.00 94.31 97 ASP A N 1
ATOM 702 C CA . ASP A 1 97 ? 16.020 -11.234 -14.905 1.00 94.31 97 ASP A CA 1
ATOM 703 C C . ASP A 1 97 ? 14.839 -10.904 -15.841 1.00 94.31 97 ASP A C 1
ATOM 705 O O . ASP A 1 97 ? 14.446 -11.723 -16.664 1.00 94.31 97 ASP A O 1
ATOM 709 N N . GLY A 1 98 ? 14.257 -9.702 -15.727 1.00 94.81 98 GLY A N 1
ATOM 710 C CA . GLY A 1 98 ? 13.142 -9.270 -16.570 1.00 94.81 98 GLY A CA 1
ATOM 711 C C . GLY A 1 98 ? 11.800 -9.891 -16.181 1.00 94.81 98 GLY A C 1
ATOM 712 O O . GLY A 1 98 ? 10.881 -9.909 -16.995 1.00 94.81 98 GLY A O 1
ATOM 713 N N . VAL A 1 99 ? 11.660 -10.374 -14.942 1.00 96.69 99 VAL A N 1
ATOM 714 C CA . VAL A 1 99 ? 10.442 -11.020 -14.432 1.00 96.69 99 VAL A CA 1
ATOM 715 C C . VAL A 1 99 ? 9.774 -10.157 -13.361 1.00 96.69 99 VAL A C 1
ATOM 717 O O . VAL A 1 99 ? 10.436 -9.559 -12.511 1.00 96.69 99 VAL A O 1
ATOM 720 N N . HIS A 1 100 ? 8.444 -10.105 -13.371 1.00 98.06 100 HIS A N 1
ATOM 721 C CA . HIS A 1 100 ? 7.667 -9.453 -12.319 1.00 98.06 100 HIS A CA 1
ATOM 722 C C . HIS A 1 100 ? 7.466 -10.400 -11.136 1.00 98.06 100 HIS A C 1
ATOM 724 O O . HIS A 1 100 ? 7.024 -11.531 -11.307 1.00 98.06 100 HIS A O 1
ATOM 730 N N . GLN A 1 101 ? 7.771 -9.924 -9.932 1.00 98.12 101 GLN A N 1
ATOM 731 C CA . GLN A 1 101 ? 7.510 -10.625 -8.675 1.00 98.12 101 GLN A CA 1
ATOM 732 C C . GLN A 1 101 ? 6.805 -9.648 -7.749 1.00 98.12 101 GLN A C 1
ATOM 734 O O . GLN A 1 101 ? 7.353 -8.579 -7.476 1.00 98.12 101 GLN A O 1
ATOM 739 N N . LEU A 1 102 ? 5.605 -9.983 -7.308 1.00 98.62 102 LEU A N 1
ATOM 740 C CA . LEU A 1 102 ? 4.706 -9.050 -6.645 1.00 98.62 102 LEU A CA 1
ATOM 741 C C . LEU A 1 102 ? 4.593 -9.374 -5.159 1.00 98.62 102 LEU A C 1
ATOM 743 O O . LEU A 1 102 ? 4.635 -10.542 -4.772 1.00 98.62 102 LEU A O 1
ATOM 747 N N . ASP A 1 103 ? 4.447 -8.331 -4.351 1.00 98.81 103 ASP A N 1
ATOM 748 C CA . ASP A 1 103 ? 4.308 -8.427 -2.905 1.00 98.81 103 ASP A CA 1
ATOM 749 C C . ASP A 1 103 ? 3.079 -7.617 -2.456 1.00 98.81 103 ASP A C 1
ATOM 751 O O . ASP A 1 103 ? 2.900 -6.491 -2.922 1.00 98.81 103 ASP A O 1
ATOM 755 N N . ALA A 1 104 ? 2.270 -8.133 -1.530 1.00 98.94 104 ALA A N 1
ATOM 756 C CA . ALA A 1 104 ? 1.160 -7.389 -0.929 1.00 98.94 104 ALA A CA 1
ATOM 757 C C . ALA A 1 104 ? 0.826 -7.870 0.489 1.00 98.94 104 ALA A C 1
ATOM 759 O O . ALA A 1 104 ? 1.124 -9.009 0.841 1.00 98.94 104 ALA A O 1
ATOM 760 N N . ALA A 1 105 ? 0.195 -7.013 1.291 1.00 98.94 105 ALA A N 1
ATOM 761 C CA . ALA A 1 105 ? -0.418 -7.386 2.563 1.00 98.94 105 ALA A CA 1
ATOM 762 C C . ALA A 1 105 ? -1.670 -6.563 2.864 1.00 98.94 105 ALA A C 1
ATOM 764 O O . ALA A 1 105 ? -1.795 -5.423 2.414 1.00 98.94 105 ALA A O 1
ATOM 765 N N . ILE A 1 106 ? -2.552 -7.143 3.674 1.00 98.94 106 ILE A N 1
ATOM 766 C CA . ILE A 1 106 ? -3.764 -6.531 4.217 1.00 98.94 106 ILE A CA 1
ATOM 767 C C . ILE A 1 106 ? -3.913 -6.909 5.697 1.00 98.94 106 ILE A C 1
ATOM 769 O O . ILE A 1 106 ? -3.473 -7.987 6.100 1.00 98.94 106 ILE A O 1
ATOM 773 N N . MET A 1 107 ? -4.480 -6.023 6.517 1.00 98.94 107 MET A N 1
ATOM 774 C CA . MET A 1 107 ? -4.651 -6.253 7.957 1.00 98.94 107 MET A CA 1
ATOM 775 C C . MET A 1 107 ? -5.944 -5.626 8.493 1.00 98.94 107 MET A C 1
ATOM 777 O O . MET A 1 107 ? -6.206 -4.447 8.226 1.00 98.94 107 MET A O 1
ATOM 781 N N . ASP A 1 108 ? -6.705 -6.399 9.279 1.00 98.88 108 ASP A N 1
ATOM 782 C CA . ASP A 1 108 ? -7.882 -5.950 10.039 1.00 98.88 108 ASP A CA 1
ATOM 783 C C . ASP A 1 108 ? -7.440 -5.461 11.424 1.00 98.88 108 ASP A C 1
ATOM 785 O O . ASP A 1 108 ? -6.957 -6.221 12.263 1.00 98.88 108 ASP A O 1
ATOM 789 N N . GLY A 1 109 ? -7.622 -4.169 11.690 1.00 98.69 109 GLY A N 1
ATOM 790 C CA . GLY A 1 109 ? -7.277 -3.550 12.964 1.00 98.69 109 GLY A CA 1
ATOM 791 C C . GLY A 1 109 ? -8.182 -3.954 14.127 1.00 98.69 109 GLY A C 1
ATOM 792 O O . GLY A 1 109 ? -7.821 -3.703 15.280 1.00 98.69 109 GLY A O 1
ATOM 793 N N . ARG A 1 110 ? -9.336 -4.576 13.863 1.00 98.38 110 ARG A N 1
ATOM 794 C CA . ARG A 1 110 ? -10.258 -5.079 14.889 1.00 98.38 110 ARG A CA 1
ATOM 795 C C . ARG A 1 110 ? -9.783 -6.396 15.488 1.00 98.38 110 ARG A C 1
ATOM 797 O O . ARG A 1 110 ? -9.827 -6.546 16.707 1.00 98.38 110 ARG A O 1
ATOM 804 N N . THR A 1 111 ? -9.385 -7.344 14.645 1.00 98.06 111 THR A N 1
ATOM 805 C CA . THR A 1 111 ? -9.029 -8.713 15.060 1.00 98.06 111 THR A CA 1
ATOM 806 C C . THR A 1 111 ? -7.525 -8.946 15.096 1.00 98.06 111 THR A C 1
ATOM 808 O O . THR A 1 111 ? -7.070 -9.874 15.753 1.00 98.06 111 THR A O 1
ATOM 811 N N . SER A 1 112 ? -6.741 -8.063 14.470 1.00 97.44 112 SER A N 1
ATOM 812 C CA . SER A 1 112 ? -5.327 -8.280 14.137 1.00 97.44 112 SER A CA 1
ATOM 813 C C . SER A 1 112 ? -5.094 -9.393 13.112 1.00 97.44 112 SER A C 1
ATOM 815 O O . SER A 1 112 ? -3.938 -9.759 12.888 1.00 97.44 112 SER A O 1
ATOM 817 N N . ASP A 1 113 ? -6.153 -9.898 12.468 1.00 98.75 113 ASP A N 1
ATOM 818 C CA . ASP A 1 113 ? -6.008 -10.817 11.345 1.00 98.75 113 ASP A CA 1
ATOM 819 C C . ASP A 1 113 ? -5.287 -10.105 10.206 1.00 98.75 113 ASP A C 1
ATOM 821 O O . ASP A 1 113 ? -5.500 -8.918 9.929 1.00 98.75 113 ASP A O 1
ATOM 825 N N . ALA A 1 114 ? -4.387 -10.833 9.561 1.00 98.88 114 ALA A N 1
ATOM 826 C CA . ALA A 1 114 ? -3.575 -10.304 8.490 1.00 98.88 114 ALA A CA 1
ATOM 827 C C . ALA A 1 114 ? -3.312 -11.378 7.447 1.00 98.88 114 ALA A C 1
ATOM 829 O O . ALA A 1 114 ? -3.174 -12.559 7.763 1.00 98.88 114 ALA A O 1
ATOM 830 N N . GLY A 1 115 ? -3.178 -10.933 6.206 1.00 98.94 115 GLY A N 1
ATOM 831 C CA . GLY A 1 115 ? -2.784 -11.770 5.091 1.00 98.94 115 GLY A CA 1
ATOM 832 C C . GLY A 1 115 ? -1.714 -11.085 4.268 1.00 98.94 115 GLY A C 1
ATOM 833 O O . GLY A 1 115 ? -1.715 -9.863 4.110 1.00 98.94 115 GLY A O 1
ATOM 834 N N . ALA A 1 116 ? -0.779 -11.871 3.754 1.00 98.94 116 ALA A N 1
ATOM 835 C CA . ALA A 1 116 ? 0.369 -11.374 3.027 1.00 98.94 116 ALA A CA 1
ATOM 836 C C . ALA A 1 116 ? 0.843 -12.367 1.970 1.00 98.94 116 ALA A C 1
ATOM 838 O O . ALA A 1 116 ? 0.841 -13.585 2.160 1.00 98.94 116 ALA A O 1
ATOM 839 N N . VAL A 1 117 ? 1.330 -11.824 0.861 1.00 98.88 117 VAL A N 1
ATOM 840 C CA . VAL A 1 117 ? 1.983 -12.587 -0.191 1.00 98.88 117 VAL A CA 1
ATOM 841 C C . VAL A 1 117 ? 3.294 -11.931 -0.602 1.00 98.88 117 VAL A C 1
ATOM 843 O O . VAL A 1 117 ? 3.367 -10.716 -0.761 1.00 98.88 117 VAL A O 1
ATOM 846 N N . GLY A 1 118 ? 4.340 -12.737 -0.786 1.00 98.50 118 GLY A N 1
ATOM 847 C CA . GLY A 1 118 ? 5.630 -12.288 -1.307 1.00 98.50 118 GLY A CA 1
ATOM 848 C C . GLY A 1 118 ? 6.034 -13.004 -2.592 1.00 98.50 118 GLY A C 1
ATOM 849 O O . GLY A 1 118 ? 5.787 -14.197 -2.765 1.00 98.50 118 GLY A O 1
ATOM 850 N N . VAL A 1 119 ? 6.725 -12.284 -3.472 1.00 98.25 119 VAL A N 1
ATOM 851 C CA . VAL A 1 119 ? 7.376 -12.771 -4.698 1.00 98.25 119 VAL A CA 1
ATOM 852 C C . VAL A 1 119 ? 6.485 -13.641 -5.591 1.00 98.25 119 VAL A C 1
ATOM 854 O O . VAL A 1 119 ? 6.975 -14.536 -6.286 1.00 98.25 119 VAL A O 1
ATOM 857 N N . VAL A 1 120 ? 5.178 -13.368 -5.597 1.00 98.56 120 VAL A N 1
ATOM 858 C CA . VAL A 1 120 ? 4.206 -14.110 -6.404 1.00 98.56 120 VAL A CA 1
ATOM 859 C C . VAL A 1 120 ? 4.245 -13.647 -7.855 1.00 98.56 120 VAL A C 1
ATOM 861 O O . VAL A 1 120 ? 4.592 -12.505 -8.160 1.00 98.56 120 VAL A O 1
ATOM 864 N N . GLN A 1 121 ? 3.903 -14.551 -8.766 1.00 98.50 121 GLN A N 1
ATOM 865 C CA . GLN A 1 121 ? 3.831 -14.284 -10.200 1.00 98.50 121 GLN A CA 1
ATOM 866 C C . GLN A 1 121 ? 2.454 -14.676 -10.728 1.00 98.50 121 GLN A C 1
ATOM 868 O O . GLN A 1 121 ? 1.802 -15.552 -10.161 1.00 98.50 121 GLN A O 1
ATOM 873 N N . ASN A 1 122 ? 2.039 -14.059 -11.836 1.00 98.31 122 ASN A N 1
ATOM 874 C CA . ASN A 1 122 ? 0.818 -14.387 -12.586 1.00 98.31 122 ASN A CA 1
ATOM 875 C C . ASN A 1 122 ? -0.517 -14.141 -11.871 1.00 98.31 122 ASN A C 1
ATOM 877 O O . ASN A 1 122 ? -1.551 -14.333 -12.492 1.00 98.31 122 ASN A O 1
ATOM 881 N N . VAL A 1 123 ? -0.527 -13.696 -10.618 1.00 98.69 123 VAL A N 1
ATOM 882 C CA . VAL A 1 123 ? -1.755 -13.302 -9.915 1.00 98.69 123 VAL A CA 1
ATOM 883 C C . VAL A 1 123 ? -2.051 -11.851 -10.259 1.00 98.69 123 VAL A C 1
ATOM 885 O O . VAL A 1 123 ? -1.212 -10.991 -9.987 1.00 98.69 123 VAL A O 1
ATOM 888 N N . LYS A 1 124 ? -3.204 -11.579 -10.881 1.00 98.75 124 LYS A N 1
ATOM 889 C CA . LYS A 1 124 ? -3.541 -10.233 -11.374 1.00 98.75 124 LYS A CA 1
ATOM 890 C C . LYS A 1 124 ? -3.507 -9.183 -10.266 1.00 98.75 124 LYS A C 1
ATOM 892 O O . LYS A 1 124 ? -2.846 -8.158 -10.429 1.00 98.75 124 LYS A O 1
ATOM 897 N N . ASN A 1 125 ? -4.152 -9.500 -9.143 1.00 98.88 125 ASN A N 1
ATOM 898 C CA . ASN A 1 125 ? -4.296 -8.622 -7.986 1.00 98.88 125 ASN A CA 1
ATOM 899 C C . ASN A 1 125 ? -3.727 -9.286 -6.718 1.00 98.88 125 ASN A C 1
ATOM 901 O O . ASN A 1 125 ? -4.435 -10.027 -6.026 1.00 98.88 125 ASN A O 1
ATOM 905 N N . PRO A 1 126 ? -2.430 -9.082 -6.412 1.00 98.88 126 PRO A N 1
ATOM 906 C CA . PRO A 1 126 ? -1.791 -9.607 -5.206 1.00 98.88 126 PRO A CA 1
ATOM 907 C C . PRO A 1 126 ? -2.504 -9.239 -3.903 1.00 98.88 126 PRO A C 1
ATOM 909 O O . PRO A 1 126 ? -2.474 -10.039 -2.967 1.00 98.88 126 PRO A O 1
ATOM 912 N N . ILE A 1 127 ? -3.156 -8.072 -3.823 1.00 98.94 127 ILE A N 1
ATOM 913 C CA . ILE A 1 127 ? -3.883 -7.683 -2.608 1.00 98.94 127 ILE A CA 1
ATOM 914 C C . ILE A 1 127 ? -5.066 -8.611 -2.304 1.00 98.94 127 ILE A C 1
ATOM 916 O O . ILE A 1 127 ? -5.282 -8.969 -1.148 1.00 98.94 127 ILE A O 1
ATOM 920 N N . THR A 1 128 ? -5.771 -9.081 -3.333 1.00 98.94 128 THR A N 1
ATOM 921 C CA . THR A 1 128 ? -6.879 -10.031 -3.174 1.00 98.94 128 THR A CA 1
ATOM 922 C C . THR A 1 128 ? -6.375 -11.405 -2.757 1.00 98.94 128 THR A C 1
ATOM 924 O O . THR A 1 128 ? -6.996 -12.067 -1.931 1.00 98.94 128 THR A O 1
ATOM 927 N N . LEU A 1 129 ? -5.200 -11.824 -3.237 1.00 98.88 129 LEU A N 1
ATOM 928 C CA . LEU A 1 129 ? -4.545 -13.024 -2.715 1.00 98.88 129 LEU A CA 1
ATOM 929 C C . LEU A 1 129 ? -4.160 -12.870 -1.241 1.00 98.88 129 LEU A C 1
ATOM 931 O O . LEU A 1 129 ? -4.374 -13.794 -0.464 1.00 98.88 129 LEU A O 1
ATOM 935 N N . ALA A 1 130 ? -3.630 -11.713 -0.841 1.00 98.94 130 ALA A N 1
ATOM 936 C CA . ALA A 1 130 ? -3.344 -11.440 0.562 1.00 98.94 130 ALA A CA 1
ATOM 937 C C . ALA A 1 130 ? -4.622 -11.549 1.416 1.00 98.94 130 ALA A C 1
ATOM 939 O O . ALA A 1 130 ? -4.615 -12.259 2.418 1.00 98.94 130 ALA A O 1
ATOM 940 N N . ARG A 1 131 ? -5.742 -10.958 0.979 1.00 98.88 131 ARG A N 1
ATOM 941 C CA . ARG A 1 131 ? -7.045 -11.111 1.650 1.00 98.88 131 ARG A CA 1
ATOM 942 C C . ARG A 1 131 ? -7.498 -12.571 1.720 1.00 98.88 131 ARG A C 1
ATOM 944 O O . ARG A 1 131 ? -7.897 -13.034 2.780 1.00 98.88 131 ARG A O 1
ATOM 951 N N . LYS A 1 132 ? -7.363 -13.325 0.629 1.00 98.81 132 LYS A N 1
ATOM 952 C CA . LYS A 1 132 ? -7.702 -14.755 0.593 1.00 98.81 132 LYS A CA 1
ATOM 953 C C . LYS A 1 132 ? -6.854 -15.613 1.523 1.00 98.81 132 LYS A C 1
ATOM 955 O O . LYS A 1 132 ? -7.345 -16.605 2.045 1.00 98.81 132 LYS A O 1
ATOM 960 N N . ILE A 1 133 ? -5.591 -15.259 1.733 1.00 98.88 133 ILE A N 1
ATOM 961 C CA . ILE A 1 133 ? -4.746 -15.929 2.727 1.00 98.88 133 ILE A CA 1
ATOM 962 C C . ILE A 1 133 ? -5.278 -15.647 4.138 1.00 98.88 133 ILE A C 1
ATOM 964 O O . ILE A 1 133 ? -5.407 -16.586 4.918 1.00 98.88 133 ILE A O 1
ATOM 968 N N . MET A 1 134 ? -5.640 -14.392 4.426 1.00 98.81 134 MET A N 1
ATOM 969 C CA . MET A 1 134 ? -6.198 -13.970 5.718 1.00 98.81 134 MET A CA 1
ATOM 970 C C . MET A 1 134 ? -7.519 -14.673 6.060 1.00 98.81 134 MET A C 1
ATOM 972 O O . MET A 1 134 ? -7.701 -15.104 7.191 1.00 98.81 134 MET A O 1
ATOM 976 N N . GLU A 1 135 ? -8.451 -14.741 5.106 1.00 98.56 135 GLU A N 1
ATOM 977 C CA . GLU A 1 135 ? -9.825 -15.200 5.358 1.00 98.56 135 GLU A CA 1
ATOM 978 C C . GLU A 1 135 ? -9.981 -16.723 5.251 1.00 98.56 135 GLU A C 1
ATOM 980 O O . GLU A 1 135 ? -10.715 -17.324 6.034 1.00 98.56 135 GLU A O 1
ATOM 985 N N . ASP A 1 136 ? -9.283 -17.358 4.304 1.00 98.50 136 ASP A N 1
ATOM 986 C CA . ASP A 1 136 ? -9.565 -18.745 3.915 1.00 98.50 136 ASP A CA 1
ATOM 987 C C . ASP A 1 136 ? -8.481 -19.737 4.407 1.00 98.50 136 ASP A C 1
ATOM 989 O O . ASP A 1 136 ? -8.560 -20.936 4.127 1.00 98.50 136 ASP A O 1
ATOM 993 N N . THR A 1 137 ? -7.456 -19.279 5.145 1.00 98.44 137 THR A N 1
ATOM 994 C CA . THR A 1 137 ? -6.363 -20.135 5.653 1.00 98.44 137 THR A CA 1
ATOM 995 C C . THR A 1 137 ? -6.009 -19.839 7.117 1.00 98.44 137 THR A C 1
ATOM 997 O O . THR A 1 137 ? -6.252 -18.737 7.596 1.00 98.44 137 THR A O 1
ATOM 1000 N N . PRO A 1 138 ? -5.357 -20.771 7.844 1.00 97.94 138 PRO A N 1
ATOM 1001 C CA . PRO A 1 138 ? -4.814 -20.493 9.178 1.00 97.94 138 PRO A CA 1
ATOM 1002 C C . PRO A 1 138 ? -3.458 -19.756 9.136 1.00 97.94 138 PRO A C 1
ATOM 1004 O O . PRO A 1 138 ? -2.730 -19.735 10.131 1.00 97.94 138 PRO A O 1
ATOM 1007 N N . HIS A 1 139 ? -3.045 -19.236 7.977 1.00 98.56 139 HIS A N 1
ATOM 1008 C CA . HIS A 1 139 ? -1.721 -18.666 7.751 1.00 98.56 139 HIS A CA 1
ATOM 1009 C C . HIS A 1 139 ? -1.793 -17.157 7.533 1.00 98.56 139 HIS A C 1
ATOM 1011 O O . HIS A 1 139 ? -2.740 -16.641 6.958 1.00 98.56 139 HIS A O 1
ATOM 1017 N N . VAL A 1 140 ? -0.729 -16.455 7.926 1.00 98.75 140 VAL A N 1
ATOM 1018 C CA . VAL A 1 140 ? -0.609 -15.006 7.695 1.00 98.75 140 VAL A CA 1
ATOM 1019 C C . VAL A 1 140 ? 0.106 -14.699 6.383 1.00 98.75 140 VAL A C 1
ATOM 1021 O O . VAL A 1 140 ? -0.226 -13.728 5.716 1.00 98.75 140 VAL A O 1
ATOM 1024 N N . MET A 1 141 ? 1.111 -15.487 5.993 1.00 98.81 141 MET A N 1
ATOM 1025 C CA . MET A 1 141 ? 1.956 -15.157 4.844 1.00 98.81 141 MET A CA 1
ATOM 1026 C C . MET A 1 141 ? 2.302 -16.386 4.011 1.00 98.81 141 MET A C 1
ATOM 1028 O O . MET A 1 141 ? 2.756 -17.397 4.545 1.00 98.81 141 MET A O 1
ATOM 1032 N N . MET A 1 142 ? 2.166 -16.262 2.691 1.00 98.81 142 MET A N 1
ATOM 1033 C CA . MET A 1 142 ? 2.662 -17.236 1.713 1.00 98.81 142 MET A CA 1
ATOM 1034 C C . MET A 1 142 ? 3.600 -16.557 0.711 1.00 98.81 142 MET A C 1
ATOM 1036 O O . MET A 1 142 ? 3.581 -15.339 0.543 1.00 98.81 142 MET A O 1
ATOM 1040 N N . ALA A 1 143 ? 4.444 -17.324 0.022 1.00 98.62 143 ALA A N 1
ATOM 1041 C CA . ALA A 1 143 ? 5.338 -16.755 -0.980 1.00 98.62 143 ALA A CA 1
ATOM 1042 C C . ALA A 1 143 ? 5.589 -17.684 -2.170 1.00 98.62 143 ALA A C 1
ATOM 1044 O O . ALA A 1 143 ? 5.434 -18.903 -2.082 1.00 98.62 143 ALA A O 1
ATOM 1045 N N . GLY A 1 144 ? 6.016 -17.082 -3.280 1.00 98.06 144 GLY A N 1
ATOM 1046 C CA . GLY A 1 144 ? 6.517 -17.789 -4.454 1.00 98.06 144 GLY A CA 1
ATOM 1047 C C . GLY A 1 144 ? 5.482 -18.712 -5.095 1.00 98.06 144 GLY A C 1
ATOM 1048 O O . GLY A 1 144 ? 4.313 -18.353 -5.243 1.00 98.06 144 GLY A O 1
ATOM 1049 N N . GLU A 1 145 ? 5.924 -19.899 -5.509 1.00 97.88 145 GLU A N 1
ATOM 1050 C CA . GLU A 1 145 ? 5.079 -20.843 -6.248 1.00 97.88 145 GLU A CA 1
ATOM 1051 C C . GLU A 1 145 ? 3.922 -21.385 -5.412 1.00 97.88 145 GLU A C 1
ATOM 1053 O O . GLU A 1 145 ? 2.807 -21.437 -5.915 1.00 97.88 145 GLU A O 1
ATOM 1058 N N . GLY A 1 146 ? 4.140 -21.665 -4.123 1.00 98.44 146 GLY A N 1
ATOM 1059 C CA . GLY A 1 146 ? 3.067 -22.123 -3.235 1.00 98.44 146 GLY A CA 1
ATOM 1060 C C . GLY A 1 146 ? 1.932 -21.102 -3.108 1.00 98.44 146 GLY A C 1
ATOM 1061 O O . GLY A 1 146 ? 0.763 -21.472 -3.154 1.00 98.44 146 GLY A O 1
ATOM 1062 N N . ALA A 1 147 ? 2.257 -19.806 -3.034 1.00 98.62 147 ALA A N 1
ATOM 1063 C CA . ALA A 1 147 ? 1.241 -18.750 -3.046 1.00 98.62 147 ALA A CA 1
ATOM 1064 C C . ALA A 1 147 ? 0.515 -18.651 -4.398 1.00 98.62 147 ALA A C 1
ATOM 1066 O O . ALA A 1 147 ? -0.693 -18.430 -4.436 1.00 98.62 147 ALA A O 1
ATOM 1067 N N . ARG A 1 148 ? 1.236 -18.832 -5.513 1.00 98.19 148 ARG A N 1
ATOM 1068 C CA . ARG A 1 148 ? 0.653 -18.841 -6.866 1.00 98.19 148 ARG A CA 1
ATOM 1069 C C . ARG A 1 148 ? -0.307 -20.016 -7.060 1.00 98.19 148 ARG A C 1
ATOM 1071 O O . ARG A 1 148 ? -1.366 -19.848 -7.659 1.00 98.19 148 ARG A O 1
ATOM 1078 N N . ASP A 1 149 ? 0.064 -21.195 -6.581 1.00 98.56 149 ASP A N 1
ATOM 1079 C CA . ASP A 1 149 ? -0.766 -22.391 -6.699 1.00 98.56 149 ASP A CA 1
ATOM 1080 C C . ASP A 1 149 ? -2.001 -22.292 -5.804 1.00 98.56 149 ASP A C 1
ATOM 1082 O O . ASP A 1 149 ? -3.098 -22.609 -6.263 1.00 98.56 149 ASP A O 1
ATOM 1086 N N . TYR A 1 150 ? -1.850 -21.736 -4.597 1.00 98.75 150 TYR A N 1
ATOM 1087 C CA . TYR A 1 150 ? -2.987 -21.399 -3.744 1.00 98.75 150 TYR A CA 1
ATOM 1088 C C . TYR A 1 150 ? -3.941 -20.404 -4.418 1.00 98.75 150 TYR A C 1
ATOM 1090 O O . TYR A 1 150 ? -5.148 -20.630 -4.440 1.00 98.75 150 TYR A O 1
ATOM 1098 N N . ALA A 1 151 ? -3.416 -19.345 -5.045 1.00 98.69 151 ALA A N 1
ATOM 1099 C CA . ALA A 1 151 ? -4.229 -18.378 -5.784 1.00 98.69 151 ALA A CA 1
ATOM 1100 C C . ALA A 1 151 ? -5.074 -19.051 -6.876 1.00 98.69 151 ALA A C 1
ATOM 1102 O O . ALA A 1 151 ? -6.261 -18.758 -7.015 1.00 98.69 151 ALA A O 1
ATOM 1103 N N . ARG A 1 152 ? -4.477 -20.002 -7.608 1.00 98.38 152 ARG A N 1
ATOM 1104 C CA . ARG A 1 152 ? -5.181 -20.798 -8.618 1.00 98.38 152 ARG A CA 1
ATOM 1105 C C . ARG A 1 152 ? -6.274 -21.665 -7.988 1.00 98.38 152 ARG A C 1
ATOM 1107 O O . ARG A 1 152 ? -7.385 -21.682 -8.507 1.00 98.38 152 ARG A O 1
ATOM 1114 N N . SER A 1 153 ? -5.989 -22.363 -6.886 1.00 98.25 153 SER A N 1
ATOM 1115 C CA . SER A 1 153 ? -7.001 -23.183 -6.201 1.00 98.25 153 SER A CA 1
ATOM 1116 C C . SER A 1 153 ? -8.117 -22.354 -5.563 1.00 98.25 153 SER A C 1
ATOM 1118 O O . SER A 1 153 ? -9.245 -22.826 -5.481 1.00 98.25 153 SER A O 1
ATOM 1120 N N . ALA A 1 154 ? -7.823 -21.116 -5.162 1.00 97.94 154 ALA A N 1
ATOM 1121 C CA . ALA A 1 154 ? -8.790 -20.161 -4.625 1.00 97.94 154 ALA A CA 1
ATOM 1122 C C . ALA A 1 154 ? -9.618 -19.454 -5.719 1.00 97.94 154 ALA A C 1
ATOM 1124 O O . ALA A 1 154 ? -10.420 -18.575 -5.409 1.00 97.94 154 ALA A O 1
ATOM 1125 N N . GLY A 1 155 ? -9.428 -19.812 -6.997 1.00 98.38 155 GLY A N 1
ATOM 1126 C CA . GLY A 1 155 ? -10.203 -19.274 -8.117 1.00 98.38 155 GLY A CA 1
ATOM 1127 C C . GLY A 1 155 ? -9.861 -17.831 -8.494 1.00 98.38 155 GLY A C 1
ATOM 1128 O O . GLY A 1 155 ? -10.679 -17.164 -9.126 1.00 98.38 155 GLY A O 1
ATOM 1129 N N . LEU A 1 156 ? -8.681 -17.329 -8.113 1.00 98.56 156 LEU A N 1
ATOM 1130 C CA . LEU A 1 156 ? -8.259 -15.976 -8.473 1.00 98.56 156 LEU A CA 1
ATOM 1131 C C . LEU A 1 156 ? -7.876 -15.871 -9.951 1.00 98.56 156 LEU A C 1
ATOM 1133 O O . LEU A 1 156 ? -7.385 -16.822 -10.563 1.00 98.56 156 LEU A O 1
ATOM 1137 N N . GLU A 1 157 ? -8.070 -14.680 -10.521 1.00 98.50 157 GLU A N 1
ATOM 1138 C CA . GLU A 1 157 ? -7.722 -14.408 -11.913 1.00 98.50 157 GLU A CA 1
ATOM 1139 C C . GLU A 1 157 ? -6.202 -14.495 -12.115 1.00 98.50 157 GLU A C 1
ATOM 1141 O O . GLU A 1 157 ? -5.413 -13.699 -11.588 1.00 98.50 157 GLU A O 1
ATOM 1146 N N . MET A 1 158 ? -5.802 -15.477 -12.922 1.00 98.62 158 MET A N 1
ATOM 1147 C CA . MET A 1 158 ? -4.420 -15.685 -13.328 1.00 98.62 158 MET A CA 1
ATOM 1148 C C . MET A 1 158 ? -4.185 -15.036 -14.692 1.00 98.62 158 MET A C 1
ATOM 1150 O O . MET A 1 158 ? -4.912 -15.295 -15.648 1.00 98.62 158 MET A O 1
ATOM 1154 N N . VAL A 1 159 ? -3.131 -14.233 -14.805 1.00 98.62 159 VAL A N 1
ATOM 1155 C CA . VAL A 1 159 ? -2.772 -13.499 -16.023 1.00 98.62 159 VAL A CA 1
ATOM 1156 C C . VAL A 1 159 ? -1.381 -13.878 -16.519 1.00 98.62 159 VAL A C 1
ATOM 1158 O O . VAL A 1 159 ? -0.476 -14.250 -15.762 1.00 98.62 159 VAL A O 1
ATOM 1161 N N . ALA A 1 160 ? -1.190 -13.781 -17.831 1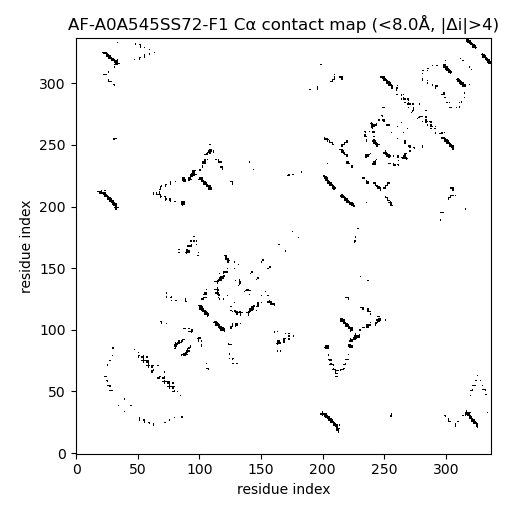.00 98.00 160 ALA A N 1
ATOM 1162 C CA . ALA A 1 160 ? 0.110 -13.997 -18.448 1.00 98.00 160 ALA A CA 1
ATOM 1163 C C . ALA A 1 160 ? 1.093 -12.860 -18.091 1.00 98.00 160 ALA A C 1
ATOM 1165 O O . ALA A 1 160 ? 0.661 -11.732 -17.845 1.00 98.00 160 ALA A O 1
ATOM 1166 N N . PRO A 1 161 ? 2.420 -13.104 -18.116 1.00 96.06 161 PRO A N 1
ATOM 1167 C CA . PRO A 1 161 ? 3.414 -12.100 -17.722 1.00 96.06 161 PRO A CA 1
ATOM 1168 C C . PRO A 1 161 ? 3.306 -10.760 -18.467 1.00 96.06 161 PRO A C 1
ATOM 1170 O O . PRO A 1 161 ? 3.592 -9.716 -17.887 1.00 96.06 161 PRO A O 1
ATOM 1173 N N . HIS A 1 162 ? 2.845 -10.773 -19.725 1.00 96.88 162 HIS A N 1
ATOM 1174 C CA . HIS A 1 162 ? 2.681 -9.565 -20.539 1.00 96.88 162 HIS A CA 1
ATOM 1175 C C . HIS A 1 162 ? 1.635 -8.583 -19.984 1.00 96.88 162 HIS A C 1
ATOM 1177 O O . HIS A 1 162 ? 1.704 -7.403 -20.307 1.00 96.88 162 HIS A O 1
ATOM 1183 N N . TYR A 1 163 ? 0.696 -9.031 -19.136 1.00 98.44 163 TYR A N 1
ATOM 1184 C CA . TYR A 1 163 ? -0.276 -8.146 -18.482 1.00 98.44 163 TYR A CA 1
ATOM 1185 C C . TYR A 1 163 ? 0.416 -7.071 -17.638 1.00 98.44 163 TYR A C 1
ATOM 1187 O O . TYR A 1 163 ? 0.007 -5.911 -17.635 1.00 98.44 163 TYR A O 1
ATOM 1195 N N . PHE A 1 164 ? 1.486 -7.455 -16.938 1.00 98.06 164 PHE A N 1
ATOM 1196 C CA . PHE A 1 164 ? 2.222 -6.573 -16.036 1.00 98.06 164 PHE A CA 1
ATOM 1197 C C . PHE A 1 164 ? 3.201 -5.644 -16.763 1.00 98.06 164 PHE A C 1
ATOM 1199 O O . PHE A 1 164 ? 3.601 -4.612 -16.214 1.00 98.06 164 PHE A O 1
ATOM 1206 N N . TRP A 1 165 ? 3.574 -6.009 -17.990 1.00 97.31 165 TRP A N 1
ATOM 1207 C CA . TRP A 1 165 ? 4.617 -5.356 -18.764 1.00 97.31 165 TRP A CA 1
ATOM 1208 C C . TRP A 1 165 ? 4.199 -3.948 -19.202 1.00 97.31 165 TRP A C 1
ATOM 1210 O O . TRP A 1 165 ? 3.078 -3.710 -19.651 1.00 97.31 165 TRP A O 1
ATOM 1220 N N . THR A 1 166 ? 5.134 -3.001 -19.115 1.00 95.38 166 THR A N 1
ATOM 1221 C CA . THR A 1 166 ? 5.007 -1.687 -19.757 1.00 95.38 166 THR A CA 1
ATOM 1222 C C . THR A 1 166 ? 6.350 -1.278 -20.343 1.00 95.38 166 THR A C 1
ATOM 1224 O O . THR A 1 166 ? 7.392 -1.492 -19.717 1.00 95.38 166 THR A O 1
ATOM 1227 N N . GLU A 1 167 ? 6.322 -0.616 -21.498 1.00 94.81 167 GLU A N 1
ATOM 1228 C CA . GLU A 1 167 ? 7.522 -0.118 -22.181 1.00 94.81 167 GLU A CA 1
ATOM 1229 C C . GLU A 1 167 ? 8.360 0.774 -21.257 1.00 94.81 167 GLU A C 1
ATOM 1231 O O . GLU A 1 167 ? 9.549 0.548 -21.049 1.00 94.81 167 GLU A O 1
ATOM 1236 N N . ARG A 1 168 ? 7.699 1.700 -20.550 1.00 90.50 168 ARG A N 1
ATOM 1237 C CA . ARG A 1 168 ? 8.330 2.586 -19.562 1.00 90.50 168 ARG A CA 1
ATOM 1238 C C . ARG A 1 168 ? 9.172 1.835 -18.524 1.00 90.50 168 ARG A C 1
ATOM 1240 O O . ARG A 1 168 ? 10.246 2.313 -18.147 1.00 90.50 168 ARG A O 1
ATOM 1247 N N . LYS A 1 169 ? 8.654 0.724 -17.989 1.00 91.25 169 LYS A N 1
ATOM 1248 C CA . LYS A 1 169 ? 9.348 -0.081 -16.974 1.00 91.25 169 LYS A CA 1
ATOM 1249 C C . LYS A 1 169 ? 10.456 -0.916 -17.593 1.00 91.25 169 LYS A C 1
ATOM 1251 O O . LYS A 1 169 ? 11.536 -0.993 -17.015 1.00 91.25 169 LYS A O 1
ATOM 1256 N N . TRP A 1 170 ? 10.226 -1.450 -18.787 1.00 94.62 170 TRP A N 1
ATOM 1257 C CA . TRP A 1 170 ? 11.234 -2.204 -19.516 1.00 94.62 170 TRP A CA 1
ATOM 1258 C C . TRP A 1 170 ? 12.460 -1.341 -19.820 1.00 94.62 170 TRP A C 1
ATOM 1260 O O . TRP A 1 170 ? 13.577 -1.695 -19.445 1.00 94.62 170 TRP A O 1
ATOM 1270 N N . ASP A 1 171 ? 12.255 -0.140 -20.356 1.00 92.00 171 ASP A N 1
ATOM 1271 C CA . ASP A 1 171 ? 13.338 0.809 -20.613 1.00 92.00 171 ASP A CA 1
ATOM 1272 C C . ASP A 1 171 ? 14.072 1.217 -19.330 1.00 92.00 171 ASP A C 1
ATOM 1274 O O . ASP A 1 171 ? 15.277 1.480 -19.335 1.00 92.00 171 ASP A O 1
ATOM 1278 N N . SER A 1 172 ? 13.346 1.299 -18.209 1.00 88.00 172 SER A N 1
ATOM 1279 C CA . SER A 1 172 ? 13.931 1.585 -16.897 1.00 88.00 172 SER A CA 1
ATOM 1280 C C . SER A 1 172 ? 14.879 0.474 -16.452 1.00 88.00 172 SER A C 1
ATOM 1282 O O . SER A 1 172 ? 15.994 0.773 -16.015 1.00 88.00 172 SER A O 1
ATOM 1284 N N . LEU A 1 173 ? 14.477 -0.789 -16.617 1.00 90.44 173 LEU A N 1
ATOM 1285 C CA . LEU A 1 173 ? 15.338 -1.940 -16.370 1.00 90.44 173 LEU A CA 1
ATOM 1286 C C . LEU A 1 173 ? 16.570 -1.912 -17.284 1.00 90.44 173 LEU A C 1
ATOM 1288 O O . LEU A 1 173 ? 17.689 -2.007 -16.784 1.00 90.44 173 LEU A O 1
ATOM 1292 N N . GLN A 1 174 ? 16.387 -1.732 -18.596 1.00 92.00 174 GLN A N 1
ATOM 1293 C CA . GLN A 1 174 ? 17.492 -1.752 -19.563 1.00 92.00 174 GLN A CA 1
ATOM 1294 C C . GLN A 1 174 ? 18.546 -0.684 -19.251 1.00 92.00 174 GLN A C 1
ATOM 1296 O O . GLN A 1 174 ? 19.736 -0.996 -19.166 1.00 92.00 174 GLN A O 1
ATOM 1301 N N . ARG A 1 175 ? 18.123 0.557 -18.967 1.00 87.44 175 ARG A N 1
ATOM 1302 C CA . ARG A 1 175 ? 19.041 1.625 -18.531 1.00 87.44 175 ARG A CA 1
ATOM 1303 C C . ARG A 1 175 ? 19.816 1.241 -17.270 1.00 87.44 175 ARG A C 1
ATOM 1305 O O . ARG A 1 175 ? 21.011 1.509 -17.182 1.00 87.44 175 ARG A O 1
ATOM 1312 N N . ARG A 1 176 ? 19.159 0.604 -16.297 1.00 82.94 176 ARG A N 1
ATOM 1313 C CA . ARG A 1 176 ? 19.792 0.177 -15.040 1.00 82.94 176 ARG A CA 1
ATOM 1314 C C . ARG A 1 176 ? 20.816 -0.941 -15.254 1.00 82.94 176 ARG A C 1
ATOM 1316 O O . ARG A 1 176 ? 21.887 -0.904 -14.650 1.00 82.94 176 ARG A O 1
ATOM 1323 N N . LEU A 1 177 ? 20.511 -1.910 -16.118 1.00 84.94 177 LEU A N 1
ATOM 1324 C CA . LEU A 1 177 ? 21.432 -2.993 -16.471 1.00 84.94 177 LEU A CA 1
ATOM 1325 C C . LEU A 1 177 ? 22.669 -2.457 -17.208 1.00 84.94 177 LEU A C 1
ATOM 1327 O O . LEU A 1 177 ? 23.789 -2.824 -16.857 1.00 84.94 177 LEU A O 1
ATOM 1331 N N . GLN A 1 178 ? 22.485 -1.526 -18.151 1.00 85.56 178 GLN A N 1
ATOM 1332 C CA . GLN A 1 178 ? 23.581 -0.876 -18.885 1.00 85.56 178 GLN A CA 1
ATOM 1333 C C . GLN A 1 178 ? 24.514 -0.067 -17.976 1.00 85.56 178 GLN A C 1
ATOM 1335 O O . GLN A 1 178 ? 25.725 -0.069 -18.170 1.00 85.56 178 GLN A O 1
ATOM 1340 N N . GLN A 1 179 ? 23.973 0.591 -16.946 1.00 77.88 179 GLN A N 1
ATOM 1341 C CA . GLN A 1 179 ? 24.766 1.344 -15.967 1.00 77.88 179 GLN A CA 1
ATOM 1342 C C . GLN A 1 179 ? 25.605 0.448 -15.038 1.00 77.88 179 GLN A C 1
ATOM 1344 O O . GLN A 1 179 ? 26.334 0.964 -14.189 1.00 77.88 179 GLN A O 1
ATOM 1349 N N . GLY A 1 180 ? 25.499 -0.883 -15.149 1.00 66.25 180 GLY A N 1
ATOM 1350 C CA . GLY A 1 180 ? 26.283 -1.826 -14.354 1.00 66.25 180 GLY A CA 1
ATOM 1351 C C . GLY A 1 180 ? 26.050 -1.682 -12.849 1.00 66.25 180 GLY A C 1
ATOM 1352 O O . GLY A 1 180 ? 26.932 -2.018 -12.053 1.00 66.25 180 GLY A O 1
ATOM 1353 N N . THR A 1 181 ? 24.891 -1.144 -12.442 1.00 56.50 181 THR A N 1
ATOM 1354 C CA . THR A 1 181 ? 24.577 -0.876 -11.038 1.00 56.50 181 THR A CA 1
ATOM 1355 C C . THR A 1 181 ? 24.503 -2.203 -10.284 1.00 56.50 181 THR A C 1
ATOM 1357 O O . THR A 1 181 ? 23.472 -2.875 -10.261 1.00 56.50 181 THR A O 1
ATOM 1360 N N . LYS A 1 182 ? 25.622 -2.611 -9.671 1.00 52.72 182 LYS A N 1
ATOM 1361 C CA . LYS A 1 182 ? 25.663 -3.765 -8.768 1.00 52.72 182 LYS A CA 1
ATOM 1362 C C . LYS A 1 182 ? 24.636 -3.531 -7.662 1.00 52.72 182 LYS A C 1
ATOM 1364 O O . LYS A 1 182 ? 24.544 -2.413 -7.150 1.00 52.72 182 LYS A O 1
ATOM 1369 N N . TYR A 1 183 ? 23.899 -4.578 -7.271 1.00 52.12 183 TYR A N 1
ATOM 1370 C CA . TYR A 1 183 ? 23.193 -4.591 -5.985 1.00 52.12 183 TYR A CA 1
ATOM 1371 C C . TYR A 1 183 ? 24.158 -4.060 -4.945 1.00 52.12 183 TYR A C 1
ATOM 1373 O O . TYR A 1 183 ? 25.245 -4.623 -4.808 1.00 52.12 183 TYR A O 1
ATOM 1381 N N . GLY A 1 184 ? 23.810 -2.902 -4.373 1.00 47.19 184 GLY A N 1
ATOM 1382 C CA . GLY A 1 184 ? 24.755 -2.020 -3.711 1.00 47.19 184 GLY A CA 1
ATOM 1383 C C . GLY A 1 184 ? 25.740 -2.805 -2.861 1.00 47.19 184 GLY A C 1
ATOM 1384 O O . GLY A 1 184 ? 25.349 -3.707 -2.117 1.00 47.19 184 GLY A O 1
ATOM 1385 N N . ARG A 1 185 ? 27.027 -2.437 -2.929 1.00 42.47 185 ARG A N 1
ATOM 1386 C CA . ARG A 1 185 ? 27.903 -2.655 -1.771 1.00 42.47 185 ARG A CA 1
ATOM 1387 C C . ARG A 1 185 ? 27.058 -2.329 -0.537 1.00 42.47 185 ARG A C 1
ATOM 1389 O O . ARG A 1 185 ? 26.420 -1.273 -0.547 1.00 42.47 185 ARG A O 1
ATOM 1396 N N . LYS A 1 186 ? 27.033 -3.207 0.484 1.00 44.25 186 LYS A N 1
ATOM 1397 C CA . LYS A 1 186 ? 26.542 -2.818 1.821 1.00 44.25 186 LYS A CA 1
ATOM 1398 C C . LYS A 1 186 ? 27.078 -1.408 2.043 1.00 44.25 186 LYS A C 1
ATOM 1400 O O . LYS A 1 186 ? 28.298 -1.273 1.901 1.00 44.25 186 LYS A O 1
ATOM 1405 N N . PRO A 1 187 ? 26.240 -0.375 2.236 1.00 41.69 187 PRO A N 1
ATOM 1406 C CA . PRO A 1 187 ? 26.745 0.980 2.330 1.00 41.69 187 PRO A CA 1
ATOM 1407 C C . PRO A 1 187 ? 27.748 1.003 3.482 1.00 41.69 187 PRO A C 1
ATOM 1409 O O . PRO A 1 187 ? 27.376 0.967 4.652 1.00 41.69 187 PRO A O 1
ATOM 1412 N N . ARG A 1 188 ? 29.043 0.964 3.151 1.00 40.28 188 ARG A N 1
ATOM 1413 C CA . ARG A 1 188 ? 30.108 1.330 4.072 1.00 40.28 188 ARG A CA 1
ATOM 1414 C C . ARG A 1 188 ? 29.865 2.808 4.267 1.00 40.28 188 ARG A C 1
ATOM 1416 O O . ARG A 1 188 ? 30.105 3.523 3.307 1.00 40.28 188 ARG A O 1
ATOM 1423 N N . GLN A 1 189 ? 29.291 3.162 5.419 1.00 39.19 189 GLN A N 1
ATOM 1424 C CA . GLN A 1 189 ? 29.028 4.516 5.916 1.00 39.19 189 GLN A CA 1
ATOM 1425 C C . GLN A 1 189 ? 28.620 5.507 4.825 1.00 39.19 189 GLN A C 1
ATOM 1427 O O . GLN A 1 189 ? 29.456 5.930 4.036 1.00 39.19 189 GLN A O 1
ATOM 1432 N N . ALA A 1 190 ? 27.327 5.859 4.811 1.00 38.28 190 ALA A N 1
ATOM 1433 C CA . ALA A 1 190 ? 26.733 6.950 4.039 1.00 38.28 190 ALA A CA 1
ATOM 1434 C C . ALA A 1 190 ? 27.789 7.879 3.422 1.00 38.28 190 ALA A C 1
ATOM 1436 O O . ALA A 1 190 ? 28.433 8.653 4.130 1.00 38.28 190 ALA A O 1
ATOM 1437 N N . SER A 1 191 ? 28.014 7.761 2.110 1.00 34.41 191 SER A N 1
ATOM 1438 C CA . SER A 1 191 ? 28.873 8.712 1.421 1.00 34.41 191 SER A CA 1
ATOM 1439 C C . SER A 1 191 ? 28.349 10.110 1.742 1.00 34.41 191 SER A C 1
ATOM 1441 O O . SER A 1 191 ? 27.176 10.389 1.488 1.00 34.41 191 SER A O 1
ATOM 1443 N N . LEU A 1 192 ? 29.224 10.963 2.275 1.00 36.22 192 LEU A N 1
ATOM 1444 C CA . LEU A 1 192 ? 29.028 12.373 2.650 1.00 36.22 192 LEU A CA 1
ATOM 1445 C C . LEU A 1 192 ? 28.524 13.280 1.501 1.00 36.22 192 LEU A C 1
ATOM 1447 O O . LEU A 1 192 ? 28.534 14.498 1.610 1.00 36.22 192 LEU A O 1
ATOM 1451 N N . SER A 1 193 ? 28.083 12.711 0.379 1.00 36.81 193 SER A N 1
ATOM 1452 C CA . SER A 1 193 ? 27.643 13.410 -0.825 1.00 36.81 193 SER A CA 1
ATOM 1453 C C . SER A 1 193 ? 26.188 13.891 -0.779 1.00 36.81 193 SER A C 1
ATOM 1455 O O . SER A 1 193 ? 25.710 14.430 -1.776 1.00 36.81 193 SER A O 1
ATOM 1457 N N . GLY A 1 194 ? 25.464 13.702 0.334 1.00 35.00 194 GLY A N 1
ATOM 1458 C CA . GLY A 1 194 ? 24.144 14.315 0.567 1.00 35.00 194 GLY A CA 1
ATOM 1459 C C . GLY A 1 194 ? 23.051 13.945 -0.447 1.00 35.00 194 GLY A C 1
ATOM 1460 O O . GLY A 1 194 ? 21.986 14.559 -0.466 1.00 35.00 194 GLY A O 1
ATOM 1461 N N . ARG A 1 195 ? 23.289 12.952 -1.312 1.00 35.19 195 ARG A N 1
ATOM 1462 C CA . ARG A 1 195 ? 22.331 12.481 -2.314 1.00 35.19 195 ARG A CA 1
ATOM 1463 C C . ARG A 1 195 ? 21.758 11.143 -1.855 1.00 35.19 195 ARG A C 1
ATOM 1465 O O . ARG A 1 195 ? 22.511 10.171 -1.814 1.00 35.19 195 ARG A O 1
ATOM 1472 N N . PRO A 1 196 ? 20.449 11.044 -1.548 1.00 38.81 196 PRO A N 1
ATOM 1473 C CA . PRO A 1 196 ? 19.832 9.745 -1.333 1.00 38.81 196 PRO A CA 1
ATOM 1474 C C . PRO A 1 196 ? 20.014 8.940 -2.620 1.00 38.81 196 PRO A C 1
ATOM 1476 O O . PRO A 1 196 ? 19.636 9.400 -3.700 1.00 38.81 196 PRO A O 1
ATOM 1479 N N . ALA A 1 197 ? 20.638 7.770 -2.514 1.00 42.69 197 ALA A N 1
ATOM 1480 C CA . ALA A 1 197 ? 21.208 7.025 -3.637 1.00 42.69 197 ALA A CA 1
ATOM 1481 C C . ALA A 1 197 ? 20.183 6.466 -4.647 1.00 42.69 197 ALA A C 1
ATOM 1483 O O . ALA A 1 197 ? 20.531 5.606 -5.446 1.00 42.69 197 ALA A O 1
ATOM 1484 N N . ASP A 1 198 ? 18.920 6.899 -4.620 1.00 47.78 198 ASP A N 1
ATOM 1485 C CA . ASP A 1 198 ? 17.876 6.253 -5.413 1.00 47.78 198 ASP A CA 1
ATOM 1486 C C . ASP A 1 198 ? 16.560 7.061 -5.525 1.00 47.78 198 ASP A C 1
ATOM 1488 O O . ASP A 1 198 ? 15.459 6.510 -5.563 1.00 47.78 198 ASP A O 1
ATOM 1492 N N . VAL A 1 199 ? 16.613 8.395 -5.528 1.00 39.38 199 VAL A N 1
ATOM 1493 C CA . VAL A 1 199 ? 15.397 9.238 -5.565 1.00 39.38 199 VAL A CA 1
ATOM 1494 C C . VAL A 1 199 ? 14.640 9.086 -6.902 1.00 39.38 199 VAL A C 1
ATOM 1496 O O . VAL A 1 199 ? 14.845 9.854 -7.843 1.00 39.38 199 VAL A O 1
ATOM 1499 N N . GLY A 1 200 ? 13.744 8.097 -6.992 1.00 44.69 200 GLY A N 1
ATOM 1500 C CA . GLY A 1 200 ? 12.889 7.864 -8.163 1.00 44.69 200 GLY A CA 1
ATOM 1501 C C . GLY A 1 200 ? 12.543 6.410 -8.511 1.00 44.69 200 GLY A C 1
ATOM 1502 O O . GLY A 1 200 ? 11.816 6.205 -9.476 1.00 44.69 200 GLY A O 1
ATOM 1503 N N . GLN A 1 201 ? 13.046 5.408 -7.776 1.00 53.72 201 GLN A N 1
ATOM 1504 C CA . GLN A 1 201 ? 12.958 3.985 -8.175 1.00 53.72 201 GLN A CA 1
ATOM 1505 C C . GLN A 1 201 ? 12.082 3.113 -7.255 1.00 53.72 201 GLN A C 1
ATOM 1507 O O . GLN A 1 201 ? 12.206 1.889 -7.242 1.00 53.72 201 GLN A O 1
ATOM 1512 N N . TRP A 1 202 ? 11.189 3.744 -6.491 1.00 61.31 202 TRP A N 1
ATOM 1513 C CA . TRP A 1 202 ? 10.314 3.102 -5.505 1.00 61.31 202 TRP A CA 1
ATOM 1514 C C . TRP A 1 202 ? 8.895 3.581 -5.733 1.00 61.31 202 TRP A C 1
ATOM 1516 O O . TRP A 1 202 ? 8.626 4.771 -5.591 1.00 61.31 202 TRP A O 1
ATOM 1526 N N . GLY A 1 203 ? 8.001 2.665 -6.079 1.00 73.12 203 GLY A N 1
ATOM 1527 C CA . GLY A 1 203 ? 6.570 2.916 -6.037 1.00 73.12 203 GLY A CA 1
ATOM 1528 C C . GLY A 1 203 ? 5.920 1.770 -5.282 1.00 73.12 203 GLY A C 1
ATOM 1529 O O . GLY A 1 203 ? 6.058 0.614 -5.657 1.00 73.12 203 GLY A O 1
ATOM 1530 N N . THR A 1 204 ? 5.261 2.073 -4.187 1.00 93.44 204 THR A N 1
ATOM 1531 C CA . THR A 1 204 ? 4.406 1.117 -3.489 1.00 93.44 204 THR A CA 1
ATOM 1532 C C . THR A 1 204 ? 3.052 1.776 -3.454 1.00 93.44 204 THR A C 1
ATOM 1534 O O . THR A 1 204 ? 2.986 2.991 -3.260 1.00 93.44 204 THR A O 1
ATOM 1537 N N . VAL A 1 205 ? 1.992 1.022 -3.673 1.00 98.69 205 VAL A N 1
ATOM 1538 C CA . VAL A 1 205 ? 0.639 1.545 -3.518 1.00 98.69 205 VAL A CA 1
ATOM 1539 C C . VAL A 1 205 ? 0.061 1.048 -2.210 1.00 98.69 205 VAL A C 1
ATOM 1541 O O . VAL A 1 205 ? 0.495 0.019 -1.697 1.00 98.69 205 VAL A O 1
ATOM 1544 N N . GLY A 1 206 ? -0.884 1.785 -1.658 1.00 98.81 206 GLY A N 1
ATOM 1545 C CA . GLY A 1 206 ? -1.529 1.365 -0.431 1.00 98.81 206 GLY A CA 1
ATOM 1546 C C . GLY A 1 206 ? -2.703 2.240 -0.061 1.00 98.81 206 GLY A C 1
ATOM 1547 O O . GLY A 1 206 ? -2.865 3.347 -0.585 1.00 98.81 206 GLY A O 1
ATOM 1548 N N . ALA A 1 207 ? -3.515 1.715 0.841 1.00 99.00 207 ALA A N 1
ATOM 1549 C CA . ALA A 1 207 ? -4.713 2.341 1.353 1.00 99.00 207 ALA A CA 1
ATOM 1550 C C . ALA A 1 207 ? -4.847 2.066 2.851 1.00 99.00 207 ALA A C 1
ATOM 1552 O O . ALA A 1 207 ? -4.464 1.005 3.343 1.00 99.00 207 ALA A O 1
ATOM 1553 N N . VAL A 1 208 ? -5.404 3.032 3.572 1.00 98.94 208 VAL A N 1
ATOM 1554 C CA . VAL A 1 208 ? -5.835 2.872 4.961 1.00 98.94 208 VAL A CA 1
ATOM 1555 C C . VAL A 1 208 ? -7.226 3.459 5.121 1.00 98.94 208 VAL A C 1
ATOM 1557 O O . VAL A 1 208 ? -7.543 4.474 4.494 1.00 98.94 208 VAL A O 1
ATOM 1560 N N . ALA A 1 209 ? -8.051 2.835 5.951 1.00 98.94 209 ALA A N 1
ATOM 1561 C CA . ALA A 1 209 ? -9.422 3.269 6.169 1.00 98.94 209 ALA A CA 1
ATOM 1562 C C . ALA A 1 209 ? -9.802 3.224 7.647 1.00 98.94 209 ALA A C 1
ATOM 1564 O O . ALA A 1 209 ? -9.328 2.363 8.385 1.00 98.94 209 ALA A O 1
ATOM 1565 N N . LEU A 1 210 ? -10.679 4.148 8.036 1.00 98.81 210 LEU A N 1
ATOM 1566 C CA . LEU A 1 210 ? -11.525 4.057 9.220 1.00 98.81 210 LEU A CA 1
ATOM 1567 C C . LEU A 1 210 ? -12.966 3.920 8.724 1.00 98.81 210 LEU A C 1
ATOM 1569 O O . LEU A 1 210 ? -13.452 4.816 8.026 1.00 98.81 210 LEU A O 1
ATOM 1573 N N . ASP A 1 211 ? -13.620 2.809 9.052 1.00 98.44 211 ASP A N 1
ATOM 1574 C CA . ASP A 1 211 ? -15.004 2.548 8.657 1.00 98.44 211 ASP A CA 1
ATOM 1575 C C . ASP A 1 211 ? -16.032 3.107 9.655 1.00 98.44 211 ASP A C 1
ATOM 1577 O O . ASP A 1 211 ? -15.701 3.573 10.748 1.00 98.44 211 ASP A O 1
ATOM 1581 N N . ARG A 1 212 ? -17.315 3.030 9.285 1.00 96.50 212 ARG A N 1
ATOM 1582 C CA . ARG A 1 212 ? -18.437 3.520 10.104 1.00 96.50 212 ARG A CA 1
ATOM 1583 C C . ARG A 1 212 ? -18.629 2.755 11.418 1.00 96.50 212 ARG A C 1
ATOM 1585 O O . ARG A 1 212 ? -19.319 3.234 12.317 1.00 96.50 212 ARG A O 1
ATOM 1592 N N . HIS A 1 213 ? -18.041 1.569 11.556 1.00 95.50 213 HIS A N 1
ATOM 1593 C CA . HIS A 1 213 ? -18.041 0.803 12.802 1.00 95.50 213 HIS A CA 1
ATOM 1594 C C . HIS A 1 213 ? -16.898 1.234 13.741 1.00 95.50 213 HIS A C 1
ATOM 1596 O O . HIS A 1 213 ? -16.853 0.823 14.907 1.00 95.50 213 HIS A O 1
ATOM 1602 N N . GLY A 1 214 ? -16.001 2.098 13.258 1.00 96.69 214 GLY A N 1
ATOM 1603 C CA . GLY A 1 214 ? -14.793 2.517 13.950 1.00 96.69 214 GLY A CA 1
ATOM 1604 C C . GLY A 1 214 ? -13.668 1.489 13.850 1.00 96.69 214 GLY A C 1
ATOM 1605 O O . GLY A 1 214 ? -12.820 1.461 14.742 1.00 96.69 214 GLY A O 1
ATOM 1606 N N . ASN A 1 215 ? -13.677 0.625 12.826 1.00 98.69 215 ASN A N 1
ATOM 1607 C CA . ASN A 1 215 ? -12.573 -0.293 12.566 1.00 98.69 215 ASN A CA 1
ATOM 1608 C C . ASN A 1 215 ? -11.573 0.316 11.592 1.00 98.69 215 ASN A C 1
ATOM 1610 O O . ASN A 1 215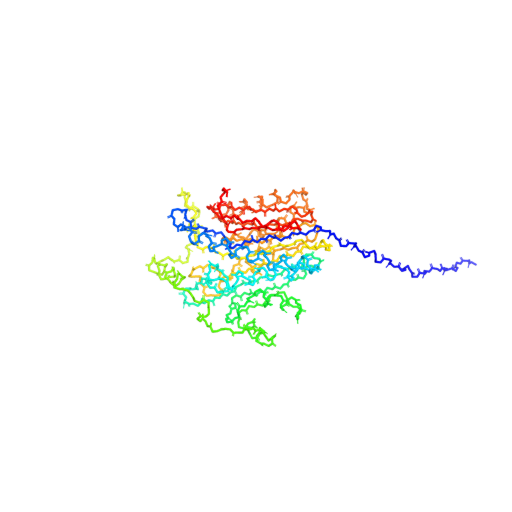 ? -11.932 0.987 10.622 1.00 98.69 215 ASN A O 1
ATOM 1614 N N . LEU A 1 216 ? -10.306 0.038 11.867 1.00 98.88 216 LEU A N 1
ATOM 1615 C CA . LEU A 1 216 ? -9.167 0.441 11.070 1.00 98.88 216 LEU A CA 1
ATOM 1616 C C . LEU A 1 216 ? -8.735 -0.709 10.160 1.00 98.88 216 LEU A C 1
ATOM 1618 O O . LEU A 1 216 ? -8.681 -1.853 10.595 1.00 98.88 216 LEU A O 1
ATOM 1622 N N . ALA A 1 217 ? -8.372 -0.404 8.920 1.00 98.94 217 ALA A N 1
ATOM 1623 C CA . ALA A 1 217 ? -7.824 -1.378 7.978 1.00 98.94 217 ALA A CA 1
ATOM 1624 C C . ALA A 1 217 ? -6.652 -0.777 7.202 1.00 98.94 217 ALA A C 1
ATOM 1626 O O . ALA A 1 217 ? -6.628 0.429 6.939 1.00 98.94 217 ALA A O 1
ATOM 1627 N N . ALA A 1 218 ? -5.690 -1.616 6.821 1.00 98.94 218 ALA A N 1
ATOM 1628 C CA . ALA A 1 218 ? -4.545 -1.221 6.004 1.00 98.94 218 ALA A CA 1
ATOM 1629 C C . ALA A 1 218 ? -4.275 -2.249 4.906 1.00 98.94 218 ALA A C 1
ATOM 1631 O O . ALA A 1 218 ? -4.365 -3.449 5.151 1.00 98.94 218 ALA A O 1
ATOM 1632 N N . ALA A 1 219 ? -3.894 -1.770 3.724 1.00 98.94 219 ALA A N 1
ATOM 1633 C CA . ALA A 1 219 ? -3.496 -2.575 2.578 1.00 98.94 219 ALA A CA 1
ATOM 1634 C C . ALA A 1 219 ? -2.307 -1.931 1.859 1.00 98.94 219 ALA A C 1
ATOM 1636 O O . ALA A 1 219 ? -2.307 -0.722 1.632 1.00 98.94 219 ALA A O 1
ATOM 1637 N N . THR A 1 220 ? -1.338 -2.740 1.437 1.00 98.94 220 THR A N 1
ATOM 1638 C CA . THR A 1 220 ? -0.156 -2.286 0.689 1.00 98.94 220 THR A CA 1
ATOM 1639 C C . THR A 1 220 ? 0.196 -3.298 -0.394 1.00 98.94 220 THR A C 1
ATOM 1641 O O . THR A 1 220 ? 0.198 -4.496 -0.129 1.00 98.94 220 THR A O 1
ATOM 1644 N N . SER A 1 221 ? 0.548 -2.838 -1.597 1.00 98.88 221 SER A N 1
ATOM 1645 C CA . SER A 1 221 ? 0.954 -3.691 -2.725 1.00 98.88 221 SER A CA 1
ATOM 1646 C C . SER A 1 221 ? 2.111 -3.079 -3.522 1.00 98.88 221 SER A C 1
ATOM 1648 O O . SER A 1 221 ? 2.252 -1.853 -3.624 1.00 98.88 221 SER A O 1
ATOM 1650 N N . THR A 1 222 ? 2.993 -3.917 -4.072 1.00 98.56 222 THR A N 1
ATOM 1651 C CA . THR A 1 222 ? 4.152 -3.464 -4.849 1.00 98.56 222 THR A CA 1
ATOM 1652 C C . THR A 1 222 ? 4.693 -4.501 -5.837 1.00 98.56 222 THR A C 1
ATOM 1654 O O . THR A 1 222 ? 4.686 -5.704 -5.592 1.00 98.56 222 THR A O 1
ATOM 1657 N N . GLY A 1 223 ? 5.292 -4.017 -6.927 1.00 97.00 223 GLY A N 1
ATOM 1658 C CA . GLY A 1 223 ? 6.229 -4.783 -7.760 1.00 97.00 223 GLY A CA 1
ATOM 1659 C C . GLY A 1 223 ? 7.648 -4.863 -7.173 1.00 97.00 223 GLY A C 1
ATOM 1660 O O . GLY A 1 223 ? 8.522 -5.566 -7.680 1.00 97.00 223 GLY A O 1
ATOM 1661 N N . GLY A 1 224 ? 7.919 -4.142 -6.084 1.00 94.25 224 GLY A N 1
ATOM 1662 C CA . GLY A 1 224 ? 9.236 -4.009 -5.472 1.00 94.25 224 GLY A CA 1
ATOM 1663 C C . GLY A 1 224 ? 10.148 -3.038 -6.226 1.00 94.25 224 GLY A C 1
ATOM 1664 O O . GLY A 1 224 ? 9.690 -2.118 -6.902 1.00 94.25 224 GLY A O 1
ATOM 1665 N N . ARG A 1 225 ? 11.465 -3.203 -6.069 1.00 90.00 225 ARG A N 1
ATOM 1666 C CA . ARG A 1 225 ? 12.465 -2.315 -6.681 1.00 90.00 225 ARG A CA 1
ATOM 1667 C C . ARG A 1 225 ? 12.768 -2.713 -8.116 1.00 90.00 225 ARG A C 1
ATOM 1669 O O . ARG A 1 225 ? 12.893 -3.899 -8.409 1.00 90.00 225 ARG A O 1
ATOM 1676 N N . GLU A 1 226 ? 13.006 -1.712 -8.955 1.00 88.81 226 GLU A N 1
ATOM 1677 C CA . GLU A 1 226 ? 13.516 -1.932 -10.308 1.00 88.81 226 GLU A CA 1
ATOM 1678 C C . GLU A 1 226 ? 14.829 -2.717 -10.290 1.00 88.81 226 GLU A C 1
ATOM 1680 O O . GLU A 1 226 ? 15.737 -2.447 -9.500 1.00 88.81 226 GLU A O 1
ATOM 1685 N N . GLY A 1 227 ? 14.905 -3.718 -11.158 1.00 88.69 227 GLY A N 1
ATOM 1686 C CA . GLY A 1 227 ? 16.017 -4.637 -11.283 1.00 88.69 227 GLY A CA 1
ATOM 1687 C C . GLY A 1 227 ? 16.284 -5.498 -10.054 1.00 88.69 227 GLY A C 1
ATOM 1688 O O . GLY A 1 227 ? 17.409 -5.993 -9.984 1.00 88.69 227 GLY A O 1
ATOM 1689 N N . LYS A 1 228 ? 15.362 -5.634 -9.070 1.00 90.62 228 LYS A N 1
ATOM 1690 C CA . LYS A 1 228 ? 15.552 -6.404 -7.804 1.00 90.62 228 LYS A CA 1
ATOM 1691 C C . LYS A 1 228 ? 16.208 -7.770 -8.031 1.00 90.62 228 LYS A C 1
ATOM 1693 O O . LYS A 1 228 ? 16.004 -8.375 -9.079 1.00 90.62 228 LYS A O 1
ATOM 1698 N N . LEU A 1 229 ? 16.985 -8.276 -7.066 1.00 92.19 229 LEU A N 1
ATOM 1699 C CA . LEU A 1 229 ? 17.375 -9.689 -7.120 1.00 92.19 229 LEU A CA 1
ATOM 1700 C C . LEU A 1 229 ? 16.096 -10.541 -7.116 1.00 92.19 229 LEU A C 1
ATOM 1702 O O . LEU A 1 229 ? 15.190 -10.230 -6.334 1.00 92.19 229 LEU A O 1
ATOM 1706 N N . PRO A 1 230 ? 16.001 -11.580 -7.962 1.00 95.31 230 PRO A N 1
ATOM 1707 C CA . PRO A 1 230 ? 14.888 -12.513 -7.901 1.00 95.31 230 PRO A CA 1
ATOM 1708 C C . PRO A 1 230 ? 14.710 -13.052 -6.481 1.00 95.31 230 PRO A C 1
ATOM 1710 O O . PRO A 1 230 ? 15.684 -13.408 -5.819 1.00 95.31 230 PRO A O 1
ATOM 1713 N N . GLY A 1 231 ? 13.472 -13.062 -5.993 1.00 96.25 231 GLY A N 1
ATOM 1714 C CA . GLY A 1 231 ? 13.160 -13.501 -4.631 1.00 96.25 231 GLY A CA 1
ATOM 1715 C C . GLY A 1 231 ? 13.350 -12.431 -3.547 1.00 96.25 231 GLY A C 1
ATOM 1716 O O . GLY A 1 231 ? 13.050 -12.691 -2.385 1.00 96.25 231 GLY A O 1
ATOM 1717 N N . ARG A 1 232 ? 13.799 -11.210 -3.882 1.00 96.44 232 ARG A N 1
ATOM 1718 C CA . ARG A 1 232 ? 13.837 -10.099 -2.917 1.00 96.44 232 ARG A CA 1
ATOM 1719 C C . ARG A 1 232 ? 12.417 -9.694 -2.524 1.00 96.44 232 ARG A C 1
ATOM 1721 O O . ARG A 1 232 ? 11.661 -9.210 -3.368 1.00 96.44 232 ARG A O 1
ATOM 1728 N N . ILE A 1 233 ? 12.147 -9.751 -1.223 1.00 98.12 233 ILE A N 1
ATOM 1729 C CA . ILE A 1 233 ? 10.920 -9.266 -0.582 1.00 98.12 233 ILE A CA 1
ATOM 1730 C C . ILE A 1 233 ? 11.179 -7.899 0.067 1.00 98.12 233 ILE A C 1
ATOM 1732 O O . ILE A 1 233 ? 12.220 -7.680 0.690 1.00 98.12 233 ILE A O 1
ATOM 1736 N N . GLY A 1 234 ? 10.268 -6.949 -0.166 1.00 96.62 234 GLY A N 1
ATOM 1737 C CA . GLY A 1 234 ? 10.290 -5.616 0.444 1.00 96.62 234 GLY A CA 1
ATOM 1738 C C . GLY A 1 234 ? 9.530 -5.528 1.766 1.00 96.62 234 GLY A C 1
ATOM 1739 O O . GLY A 1 234 ? 9.201 -6.531 2.381 1.00 96.62 234 GLY A O 1
ATOM 1740 N N . ASP A 1 235 ? 9.256 -4.301 2.199 1.00 98.25 235 ASP A N 1
ATOM 1741 C CA . ASP A 1 235 ? 8.490 -3.991 3.409 1.00 98.25 235 ASP A CA 1
ATOM 1742 C C . ASP A 1 235 ? 6.991 -4.261 3.263 1.00 98.25 235 ASP A C 1
ATOM 1744 O O . ASP A 1 235 ? 6.346 -4.633 4.238 1.00 98.25 235 ASP A O 1
ATOM 1748 N N . SER A 1 236 ? 6.445 -4.094 2.056 1.00 98.62 236 SER A N 1
ATOM 1749 C CA . SER A 1 236 ? 5.004 -4.120 1.792 1.00 98.62 236 SER A CA 1
ATOM 1750 C C . SER A 1 236 ? 4.266 -5.357 2.327 1.00 98.62 236 SER A C 1
ATOM 1752 O O . SER A 1 236 ? 3.242 -5.157 2.978 1.00 98.62 236 SER A O 1
ATOM 1754 N N . PRO A 1 237 ? 4.755 -6.604 2.145 1.00 98.69 237 PRO A N 1
ATOM 1755 C CA . PRO A 1 237 ? 4.066 -7.785 2.657 1.00 98.69 237 PRO A CA 1
ATOM 1756 C C . PRO A 1 237 ? 4.415 -8.103 4.123 1.00 98.69 237 PRO A C 1
ATOM 1758 O O . PRO A 1 237 ? 3.923 -9.077 4.679 1.00 98.69 237 PRO A O 1
ATOM 1761 N N . ILE A 1 238 ? 5.306 -7.333 4.753 1.00 98.81 238 ILE A N 1
ATOM 1762 C CA . ILE A 1 238 ? 5.760 -7.585 6.120 1.00 98.81 238 ILE A CA 1
ATOM 1763 C C . ILE A 1 238 ? 4.887 -6.772 7.077 1.00 98.81 238 ILE A C 1
ATOM 1765 O O . ILE A 1 238 ? 5.018 -5.545 7.174 1.00 98.81 238 ILE A O 1
ATOM 1769 N N . ILE A 1 239 ? 4.004 -7.468 7.795 1.00 98.81 239 ILE A N 1
ATOM 1770 C CA . ILE A 1 239 ? 3.125 -6.870 8.805 1.00 98.81 239 ILE A CA 1
ATOM 1771 C C . ILE A 1 239 ? 3.961 -6.157 9.870 1.00 98.81 239 ILE A C 1
ATOM 1773 O O . ILE A 1 239 ? 4.915 -6.707 10.419 1.00 98.81 239 ILE A O 1
ATOM 1777 N N . GLY A 1 240 ? 3.623 -4.897 10.130 1.00 98.50 240 GLY A N 1
ATOM 1778 C CA . GLY A 1 240 ? 4.353 -4.025 11.043 1.00 98.50 240 GLY A CA 1
ATOM 1779 C C . GLY A 1 240 ? 5.545 -3.293 10.423 1.00 98.50 240 GLY A C 1
ATOM 1780 O O . GLY A 1 240 ? 6.037 -2.340 11.021 1.00 98.50 240 GLY A O 1
ATOM 1781 N N . ALA A 1 241 ? 5.991 -3.660 9.220 1.00 98.69 241 ALA A N 1
ATOM 1782 C CA . ALA A 1 241 ? 6.936 -2.854 8.453 1.00 98.69 241 ALA A CA 1
ATOM 1783 C C . ALA A 1 241 ? 6.187 -1.976 7.450 1.00 98.69 241 ALA A C 1
ATOM 1785 O O . ALA A 1 241 ? 6.027 -0.785 7.710 1.00 98.69 241 ALA A O 1
ATOM 1786 N N . GLY A 1 242 ? 5.700 -2.561 6.352 1.00 98.38 242 GLY A N 1
ATOM 1787 C CA . GLY A 1 242 ? 5.004 -1.847 5.282 1.00 98.38 242 GLY A CA 1
ATOM 1788 C C . GLY A 1 242 ? 3.533 -1.554 5.573 1.00 98.38 242 GLY A C 1
ATOM 1789 O O . GLY A 1 242 ? 3.050 -0.488 5.198 1.00 98.38 242 GLY A O 1
ATOM 1790 N N . THR A 1 243 ? 2.863 -2.478 6.268 1.00 98.94 243 THR A N 1
ATOM 1791 C CA . THR A 1 243 ? 1.403 -2.515 6.463 1.00 98.94 243 THR A CA 1
ATOM 1792 C C . THR A 1 243 ? 1.083 -2.808 7.919 1.00 98.94 243 THR A C 1
ATOM 1794 O O . THR A 1 243 ? 1.600 -3.783 8.468 1.00 98.94 243 THR A O 1
ATOM 1797 N N . TYR A 1 244 ? 0.230 -2.004 8.552 1.00 98.94 244 TYR A N 1
ATOM 1798 C CA . TYR A 1 244 ? -0.236 -2.286 9.910 1.00 98.94 244 TYR A CA 1
ATOM 1799 C C . TYR A 1 244 ? -1.577 -1.616 10.203 1.00 98.94 244 TYR A C 1
ATOM 1801 O O . TYR A 1 244 ? -1.783 -0.473 9.800 1.00 98.94 244 TYR A O 1
ATOM 1809 N N . ALA A 1 245 ? -2.455 -2.283 10.951 1.00 98.88 245 ALA A N 1
ATOM 1810 C CA . ALA A 1 245 ? -3.693 -1.706 11.465 1.00 98.88 245 ALA A CA 1
ATOM 1811 C C . ALA A 1 245 ? -3.982 -2.200 12.883 1.00 98.88 245 ALA A C 1
ATOM 1813 O O . ALA A 1 245 ? -3.786 -3.371 13.192 1.00 98.88 245 ALA A O 1
ATOM 1814 N N . HIS A 1 246 ? -4.451 -1.301 13.748 1.00 98.75 246 HIS A N 1
ATOM 1815 C CA . HIS A 1 246 ? -4.911 -1.645 15.089 1.00 98.75 246 HIS A CA 1
ATOM 1816 C C . HIS A 1 246 ? -5.910 -0.600 15.609 1.00 98.75 246 HIS A C 1
ATOM 1818 O O . HIS A 1 246 ? -5.579 0.582 15.715 1.00 98.75 246 HIS A O 1
ATOM 1824 N N . ASN A 1 247 ? -7.115 -1.036 15.996 1.00 98.50 247 ASN A N 1
ATOM 1825 C CA . ASN A 1 247 ? -8.232 -0.169 16.405 1.00 98.50 247 ASN A CA 1
ATOM 1826 C C . ASN A 1 247 ? -7.907 0.753 17.593 1.00 98.50 247 ASN A C 1
ATOM 1828 O O . ASN A 1 247 ? -8.491 1.825 17.730 1.00 98.50 247 ASN A O 1
ATOM 1832 N N . GLY A 1 248 ? -6.977 0.359 18.468 1.00 97.81 248 GLY A N 1
ATOM 1833 C CA . GLY A 1 248 ? -6.571 1.181 19.612 1.00 97.81 248 GLY A CA 1
ATOM 1834 C C . GLY A 1 248 ? -5.650 2.357 19.263 1.00 97.81 248 GLY A C 1
ATOM 1835 O O . GLY A 1 248 ? -5.424 3.214 20.123 1.00 97.81 248 GLY A O 1
ATOM 1836 N N . THR A 1 249 ? -5.107 2.395 18.041 1.00 98.69 249 THR A N 1
ATOM 1837 C CA . THR A 1 249 ? -4.048 3.324 17.620 1.00 98.69 249 THR A CA 1
ATOM 1838 C C . THR A 1 249 ? -4.294 3.858 16.205 1.00 98.69 249 THR A C 1
ATOM 1840 O O . THR A 1 249 ? -4.996 4.858 16.063 1.00 98.69 249 THR A O 1
ATOM 1843 N N . LEU A 1 250 ? -3.715 3.230 15.175 1.00 98.81 250 LEU A N 1
ATOM 1844 C CA . LEU A 1 250 ? -3.780 3.674 13.782 1.00 98.81 250 LEU A CA 1
ATOM 1845 C C . LEU A 1 250 ? -3.758 2.515 12.778 1.00 98.81 250 LEU A C 1
ATOM 1847 O O . LEU A 1 250 ? -3.332 1.402 13.092 1.00 98.81 250 LEU A O 1
ATOM 1851 N N . ALA A 1 251 ? -4.185 2.816 11.553 1.00 98.94 251 ALA A N 1
ATOM 1852 C CA . ALA A 1 251 ? -3.814 2.090 10.346 1.00 98.94 251 ALA A CA 1
ATOM 1853 C C . ALA A 1 251 ? -2.776 2.894 9.563 1.00 98.94 251 ALA A C 1
ATOM 1855 O O . ALA A 1 251 ? -2.926 4.105 9.400 1.00 98.94 251 ALA A O 1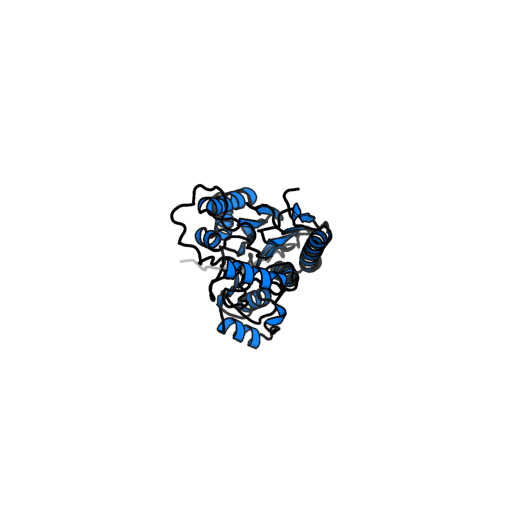
ATOM 1856 N N . ALA A 1 252 ? -1.724 2.232 9.084 1.00 98.94 252 ALA A N 1
ATOM 1857 C CA . ALA A 1 252 ? -0.654 2.839 8.306 1.00 98.94 252 ALA A CA 1
ATOM 1858 C C . ALA A 1 252 ? -0.212 1.946 7.140 1.00 98.94 252 ALA A C 1
ATOM 1860 O O . ALA A 1 252 ? -0.096 0.725 7.264 1.00 98.94 252 ALA A O 1
ATOM 1861 N N . SER A 1 253 ? 0.097 2.608 6.027 1.00 98.88 253 SER A N 1
ATOM 1862 C CA . SER A 1 253 ? 0.727 2.032 4.840 1.00 98.88 253 SER A CA 1
ATOM 1863 C C . SER A 1 253 ? 1.931 2.887 4.464 1.00 98.88 253 SER A C 1
ATOM 1865 O O . SER A 1 253 ? 1.855 4.124 4.465 1.00 98.88 253 SER A O 1
ATOM 1867 N N . SER A 1 254 ? 3.052 2.239 4.152 1.00 97.62 254 SER A N 1
ATOM 1868 C CA . SER A 1 254 ? 4.300 2.923 3.816 1.00 97.62 254 SER A CA 1
ATOM 1869 C C . SER A 1 254 ? 4.802 2.617 2.405 1.00 97.62 254 SER A C 1
ATOM 1871 O O . SER A 1 254 ? 4.472 1.617 1.772 1.00 97.62 254 SER A O 1
ATOM 1873 N N . THR A 1 255 ? 5.620 3.530 1.890 1.00 95.94 255 THR A N 1
ATOM 1874 C CA . THR A 1 255 ? 6.292 3.418 0.597 1.00 95.94 255 THR A CA 1
ATOM 1875 C C . THR A 1 255 ? 7.715 3.941 0.711 1.00 95.94 255 THR A C 1
ATOM 1877 O O . THR A 1 255 ? 7.955 4.980 1.323 1.00 95.94 255 THR A O 1
ATOM 1880 N N . GLY A 1 256 ? 8.680 3.267 0.086 1.00 91.19 256 GLY A N 1
ATOM 1881 C CA . GLY A 1 256 ? 10.043 3.780 -0.013 1.00 91.19 256 GLY A CA 1
ATOM 1882 C C . GLY A 1 256 ? 11.104 2.691 -0.050 1.00 91.19 256 GLY A C 1
ATOM 1883 O O . GLY A 1 256 ? 10.962 1.668 -0.719 1.00 91.19 256 GLY A O 1
ATOM 1884 N N . LEU A 1 257 ? 12.203 2.951 0.651 1.00 90.75 257 LEU A N 1
ATOM 1885 C CA . LEU A 1 257 ? 13.341 2.052 0.761 1.00 90.75 257 LEU A CA 1
ATOM 1886 C C . LEU A 1 257 ? 13.059 0.892 1.729 1.00 90.75 257 LEU A C 1
ATOM 1888 O O . LEU A 1 257 ? 13.426 0.947 2.905 1.00 90.75 257 LEU A O 1
ATOM 1892 N N . GLY A 1 258 ? 12.440 -0.168 1.209 1.00 93.12 258 GLY A N 1
ATOM 1893 C CA . GLY A 1 258 ? 11.917 -1.271 2.020 1.00 93.12 258 GLY A CA 1
ATOM 1894 C C . GLY A 1 258 ? 12.906 -1.924 2.986 1.00 93.12 258 GLY A C 1
ATOM 1895 O O . GLY A 1 258 ? 12.527 -2.257 4.102 1.00 93.12 258 GLY A O 1
ATOM 1896 N N . GLU A 1 259 ? 14.192 -2.031 2.637 1.00 94.56 259 GLU A N 1
ATOM 1897 C CA . GLU A 1 259 ? 15.195 -2.591 3.554 1.00 94.56 259 GLU A CA 1
ATOM 1898 C C . GLU A 1 259 ? 15.298 -1.806 4.874 1.00 94.56 259 GLU A C 1
ATOM 1900 O O . GLU A 1 259 ? 15.503 -2.399 5.931 1.00 94.56 259 GLU A O 1
ATOM 1905 N N . TYR A 1 260 ? 15.159 -0.479 4.835 1.00 94.44 260 TYR A N 1
ATOM 1906 C CA . TYR A 1 260 ? 15.215 0.353 6.039 1.00 94.44 260 TYR A CA 1
ATOM 1907 C C . TYR A 1 260 ? 13.879 0.372 6.781 1.00 94.44 260 TYR A C 1
ATOM 1909 O O . TYR A 1 260 ? 13.887 0.350 8.006 1.00 94.44 260 TYR A O 1
ATOM 1917 N N . VAL A 1 261 ? 12.757 0.338 6.056 1.00 96.75 261 VAL A N 1
ATOM 1918 C CA . VAL A 1 261 ? 11.405 0.243 6.636 1.00 96.75 261 VAL A CA 1
ATOM 1919 C C . VAL A 1 261 ? 11.229 -1.064 7.424 1.00 96.75 261 VAL A C 1
ATOM 1921 O O . VAL A 1 261 ? 10.690 -1.043 8.529 1.00 96.75 261 VAL A O 1
ATOM 1924 N N . ILE A 1 262 ? 11.749 -2.188 6.908 1.00 98.38 262 ILE A N 1
ATOM 1925 C CA . ILE A 1 262 ? 11.787 -3.473 7.629 1.00 98.38 262 ILE A CA 1
ATOM 1926 C C . ILE A 1 262 ? 12.640 -3.355 8.893 1.00 98.38 262 ILE A C 1
ATOM 1928 O O . ILE A 1 262 ? 12.202 -3.731 9.975 1.00 98.38 262 ILE A O 1
ATOM 1932 N N . ARG A 1 263 ? 13.860 -2.818 8.772 1.00 97.75 263 ARG A N 1
ATOM 1933 C CA . ARG A 1 263 ? 14.819 -2.741 9.888 1.00 97.75 263 ARG A CA 1
ATOM 1934 C C . ARG A 1 263 ? 14.343 -1.873 11.050 1.00 97.75 263 ARG A C 1
ATOM 1936 O O . ARG A 1 263 ? 14.833 -2.061 12.159 1.00 97.75 263 ARG A O 1
ATOM 1943 N N . THR A 1 264 ? 13.442 -0.925 10.805 1.00 97.62 264 THR A N 1
ATOM 1944 C CA . THR A 1 264 ? 12.841 -0.085 11.850 1.00 97.62 264 THR A CA 1
ATOM 1945 C C . THR A 1 264 ? 11.469 -0.571 12.303 1.00 97.62 264 THR A C 1
ATOM 1947 O O . THR A 1 264 ? 10.928 0.011 13.240 1.00 97.62 264 THR A O 1
ATOM 1950 N N . VAL A 1 265 ? 10.911 -1.608 11.663 1.00 98.25 265 VAL A N 1
ATOM 1951 C CA . VAL A 1 265 ? 9.546 -2.105 11.909 1.00 98.25 265 VAL A CA 1
ATOM 1952 C C . VAL A 1 265 ? 8.547 -0.936 11.869 1.00 98.25 265 VAL A C 1
ATOM 1954 O O . VAL A 1 265 ? 7.804 -0.667 12.814 1.00 98.25 265 VAL A O 1
ATOM 1957 N N . SER A 1 266 ? 8.644 -0.150 10.790 1.00 98.31 266 SER A N 1
ATOM 1958 C CA . SER A 1 266 ? 8.235 1.258 10.772 1.00 98.31 266 SER A CA 1
ATOM 1959 C C . SER A 1 266 ? 6.776 1.504 11.165 1.00 98.31 266 SER A C 1
ATOM 1961 O O . SER A 1 266 ? 6.524 2.350 12.024 1.00 98.31 266 SER A O 1
ATOM 1963 N N . THR A 1 267 ? 5.812 0.802 10.569 1.00 98.75 267 THR A N 1
ATOM 1964 C CA . THR A 1 267 ? 4.380 1.036 10.832 1.00 98.75 267 THR A CA 1
ATOM 1965 C C . THR A 1 267 ? 3.945 0.527 12.208 1.00 98.75 267 THR A C 1
ATOM 1967 O O . THR A 1 267 ? 3.196 1.218 12.902 1.00 98.75 267 THR A O 1
ATOM 1970 N N . LYS A 1 268 ? 4.488 -0.603 12.681 1.00 98.81 268 LYS A N 1
ATOM 1971 C CA . LYS A 1 268 ? 4.258 -1.088 14.053 1.00 98.81 268 LYS A CA 1
ATOM 1972 C C . LYS A 1 268 ? 4.813 -0.119 15.087 1.00 98.81 268 LYS A C 1
ATOM 1974 O O . LYS A 1 268 ? 4.137 0.168 16.071 1.00 98.81 268 LYS A O 1
ATOM 1979 N N . LEU A 1 269 ? 6.006 0.424 14.846 1.00 98.75 269 LEU A N 1
ATOM 1980 C CA . LEU A 1 269 ? 6.607 1.416 15.730 1.00 98.75 269 LEU A CA 1
ATOM 1981 C C . LEU A 1 269 ? 5.698 2.641 15.899 1.00 98.75 269 LEU A C 1
ATOM 1983 O O . LEU A 1 269 ? 5.580 3.152 17.008 1.00 98.75 269 LEU A O 1
ATOM 1987 N N . MET A 1 270 ? 5.022 3.098 14.839 1.00 98.75 270 MET A N 1
ATOM 1988 C CA . MET A 1 270 ? 4.071 4.213 14.947 1.00 98.75 270 MET A CA 1
ATOM 1989 C C . MET A 1 270 ? 2.929 3.871 15.913 1.00 98.75 270 MET A C 1
ATOM 1991 O O . MET A 1 270 ? 2.621 4.657 16.807 1.00 98.75 270 MET A O 1
ATOM 1995 N N . SER A 1 271 ? 2.350 2.674 15.780 1.00 98.75 271 SER A N 1
ATOM 1996 C CA . SER A 1 271 ? 1.331 2.187 16.715 1.00 98.75 271 SER A CA 1
ATOM 1997 C C . SER A 1 271 ? 1.865 2.110 18.151 1.00 98.75 271 SER A C 1
ATOM 1999 O O . SER A 1 271 ? 1.187 2.545 19.077 1.00 98.75 271 SER A O 1
ATOM 2001 N N . ASP A 1 272 ? 3.082 1.610 18.356 1.00 98.75 272 ASP A N 1
ATOM 2002 C CA . ASP A 1 272 ? 3.672 1.466 19.695 1.00 98.75 272 ASP A CA 1
ATOM 2003 C C . ASP A 1 272 ? 3.980 2.808 20.358 1.00 98.75 272 ASP A C 1
ATOM 2005 O O . ASP A 1 272 ? 3.798 2.965 21.564 1.00 98.75 272 ASP A O 1
ATOM 2009 N N . LEU A 1 273 ? 4.392 3.808 19.580 1.00 98.81 273 LEU A N 1
ATOM 2010 C CA . LEU A 1 273 ? 4.577 5.169 20.077 1.00 98.81 273 LEU A CA 1
ATOM 2011 C C . LEU A 1 273 ? 3.245 5.786 20.523 1.00 98.81 273 LEU A C 1
ATOM 2013 O O . LEU A 1 273 ? 3.187 6.431 21.570 1.00 98.81 273 LEU A O 1
ATOM 2017 N N . MET A 1 274 ? 2.156 5.548 19.790 1.00 98.56 274 MET A N 1
ATOM 2018 C CA . MET A 1 274 ? 0.827 5.974 20.237 1.00 98.56 274 MET A CA 1
ATOM 2019 C C . MET A 1 274 ? 0.399 5.231 21.508 1.00 98.56 274 MET A C 1
ATOM 2021 O O . MET A 1 274 ? -0.012 5.865 22.476 1.00 98.56 274 MET A O 1
ATOM 2025 N N . ALA A 1 275 ? 0.538 3.902 21.532 1.00 98.12 275 ALA A N 1
ATOM 2026 C CA . ALA A 1 275 ? 0.074 3.065 22.637 1.00 98.12 275 ALA A CA 1
ATOM 2027 C C . ALA A 1 275 ? 0.859 3.290 23.938 1.00 98.12 275 ALA A C 1
ATOM 2029 O O . ALA A 1 275 ? 0.267 3.376 25.010 1.00 98.12 275 ALA A O 1
ATOM 2030 N N . PHE A 1 276 ? 2.187 3.386 23.857 1.00 98.19 276 PHE A N 1
ATOM 2031 C CA . PHE A 1 276 ? 3.060 3.378 25.036 1.00 98.19 276 PHE A CA 1
ATOM 2032 C C . PHE A 1 276 ? 3.631 4.748 25.395 1.00 98.19 276 PHE A C 1
ATOM 2034 O O . PHE A 1 276 ? 4.139 4.924 26.504 1.00 98.19 276 PHE A O 1
ATOM 2041 N N . LYS A 1 277 ? 3.596 5.716 24.471 1.00 97.12 277 LYS A N 1
ATOM 2042 C CA . LYS A 1 277 ? 4.101 7.081 24.696 1.00 97.12 277 LYS A CA 1
ATOM 2043 C C . LYS A 1 277 ? 3.033 8.159 24.528 1.00 97.12 277 LYS A C 1
ATOM 2045 O O . LYS A 1 277 ? 3.368 9.330 24.673 1.00 97.12 277 LYS A O 1
ATOM 2050 N N . ALA A 1 278 ? 1.781 7.783 24.249 1.00 95.38 278 ALA A N 1
ATOM 2051 C CA . ALA A 1 278 ? 0.674 8.710 24.007 1.00 95.38 278 ALA A CA 1
ATOM 2052 C C . ALA A 1 278 ? 0.984 9.747 22.910 1.00 95.38 278 ALA A C 1
ATOM 2054 O O . ALA A 1 278 ? 0.529 10.889 22.967 1.00 95.38 278 ALA A O 1
ATOM 2055 N N . TYR A 1 279 ? 1.791 9.365 21.914 1.00 98.38 279 TYR A N 1
ATOM 2056 C CA . TYR A 1 279 ? 2.085 10.241 20.783 1.00 98.38 279 TYR A CA 1
ATOM 2057 C C . TYR A 1 279 ? 0.819 10.47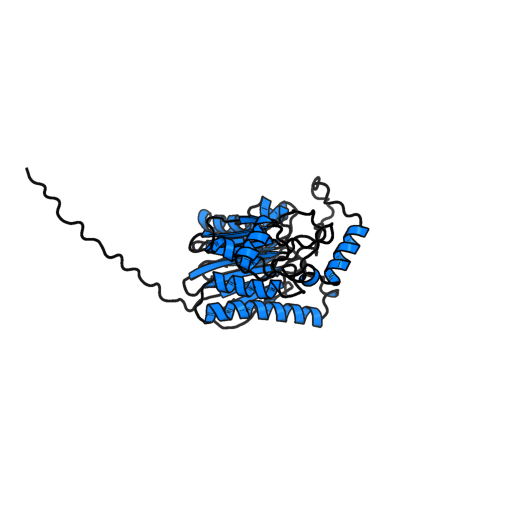8 19.964 1.00 98.38 279 TYR A C 1
ATOM 2059 O O . TYR A 1 279 ? -0.005 9.579 19.794 1.00 98.38 279 TYR A O 1
ATOM 2067 N N . SER A 1 280 ? 0.703 11.676 19.388 1.00 98.56 280 SER A N 1
ATOM 2068 C CA . SER A 1 280 ? -0.257 11.890 18.310 1.00 98.56 280 SER A CA 1
ATOM 2069 C C . SER A 1 280 ? 0.142 11.052 17.088 1.00 98.56 280 SER A C 1
ATOM 2071 O O . SER A 1 280 ? 1.326 10.759 16.894 1.00 98.56 280 SER A O 1
ATOM 2073 N N . ALA A 1 281 ? -0.813 10.707 16.219 1.00 98.19 281 ALA A N 1
ATOM 2074 C CA . ALA A 1 281 ? -0.509 9.969 14.988 1.00 98.19 281 ALA A CA 1
ATOM 2075 C C . ALA A 1 281 ? 0.564 10.665 14.130 1.00 98.19 281 ALA A C 1
ATOM 2077 O O . ALA A 1 281 ? 1.428 10.021 13.541 1.00 98.19 281 ALA A O 1
ATOM 2078 N N . ASP A 1 282 ? 0.548 11.999 14.100 1.00 98.50 282 ASP A N 1
ATOM 2079 C CA . ASP A 1 282 ? 1.513 12.794 13.345 1.00 98.50 282 ASP A CA 1
ATOM 2080 C C . ASP A 1 282 ? 2.934 12.699 13.924 1.00 98.50 282 ASP A C 1
ATOM 2082 O O . ASP A 1 282 ? 3.895 12.516 13.173 1.00 98.50 282 ASP A O 1
ATOM 2086 N N . ASP A 1 283 ? 3.061 12.760 15.254 1.00 98.69 283 ASP A N 1
ATOM 2087 C CA . ASP A 1 283 ? 4.343 12.618 15.950 1.00 98.69 283 ASP A CA 1
ATOM 2088 C C . ASP A 1 283 ? 4.898 11.201 15.829 1.00 98.69 283 ASP A C 1
ATOM 2090 O O . ASP A 1 283 ? 6.086 11.030 15.563 1.00 98.69 283 ASP A O 1
ATOM 2094 N N . ALA A 1 284 ? 4.038 10.188 15.953 1.00 98.75 284 ALA A N 1
ATOM 2095 C CA . ALA A 1 284 ? 4.415 8.790 15.787 1.00 98.75 284 ALA A CA 1
ATOM 2096 C C . ALA A 1 284 ? 4.931 8.500 14.367 1.00 98.75 284 ALA A C 1
ATOM 2098 O O . ALA A 1 284 ? 5.978 7.866 14.200 1.00 98.75 284 ALA A O 1
ATOM 2099 N N . VAL A 1 285 ? 4.242 9.011 13.339 1.00 98.69 285 VAL A N 1
ATOM 2100 C CA . VAL A 1 285 ? 4.689 8.913 11.941 1.00 98.69 285 VAL A CA 1
ATOM 2101 C C . VAL A 1 285 ? 6.017 9.644 11.747 1.00 98.69 285 VAL A C 1
ATOM 2103 O O . VAL A 1 285 ? 6.933 9.085 11.145 1.00 98.69 285 VAL A O 1
ATOM 2106 N N . ARG A 1 286 ? 6.160 10.868 12.270 1.00 98.50 286 ARG A N 1
ATOM 2107 C CA . ARG A 1 286 ? 7.392 11.663 12.149 1.00 98.50 286 ARG A CA 1
ATOM 2108 C C . ARG A 1 286 ? 8.596 10.969 12.790 1.00 98.50 286 ARG A C 1
ATOM 2110 O O . ARG A 1 286 ? 9.632 10.867 12.140 1.00 98.50 286 ARG A O 1
ATOM 2117 N N . GLU A 1 287 ? 8.448 10.466 14.011 1.00 98.56 287 GLU A N 1
ATOM 2118 C CA . GLU A 1 287 ? 9.495 9.736 14.739 1.00 98.56 287 GLU A CA 1
ATOM 2119 C C . GLU A 1 287 ? 9.902 8.453 13.996 1.00 98.56 287 GLU A C 1
ATOM 2121 O O . GLU A 1 287 ? 11.085 8.221 13.746 1.00 98.56 287 GLU A O 1
ATOM 2126 N N . SER A 1 288 ? 8.932 7.640 13.561 1.00 98.50 288 SER A N 1
ATOM 2127 C CA . SER A 1 288 ? 9.222 6.411 12.810 1.00 98.50 288 SER A CA 1
ATOM 2128 C C . SER A 1 288 ? 9.919 6.697 11.474 1.00 98.50 288 SER A C 1
ATOM 2130 O O . SER A 1 288 ? 10.909 6.045 11.126 1.00 98.50 288 SER A O 1
ATOM 2132 N N . MET A 1 289 ? 9.464 7.720 10.742 1.00 97.25 289 MET A N 1
ATOM 2133 C CA . MET A 1 289 ? 10.113 8.153 9.506 1.00 97.25 289 MET A CA 1
ATOM 2134 C C . MET A 1 289 ? 11.539 8.653 9.746 1.00 97.25 289 MET A C 1
ATOM 2136 O O . MET A 1 289 ? 12.422 8.336 8.948 1.00 97.25 289 MET A O 1
ATOM 2140 N N . GLN A 1 290 ? 11.782 9.398 10.829 1.00 97.56 290 GLN A N 1
ATOM 2141 C CA . GLN A 1 290 ? 13.116 9.898 11.159 1.00 97.56 290 GLN A CA 1
ATOM 2142 C C . GLN A 1 290 ? 14.104 8.745 11.347 1.00 97.56 290 GLN A C 1
ATOM 2144 O O . GLN A 1 290 ? 15.179 8.770 10.759 1.00 97.56 290 GLN A O 1
ATOM 2149 N N . ARG A 1 291 ? 13.702 7.661 12.020 1.00 97.31 291 ARG A N 1
ATOM 2150 C CA . ARG A 1 291 ? 14.555 6.468 12.172 1.00 97.31 291 ARG A CA 1
ATOM 2151 C C . ARG A 1 291 ? 14.911 5.808 10.845 1.00 97.31 291 ARG A C 1
ATOM 2153 O O . ARG A 1 291 ? 16.022 5.310 10.683 1.00 97.31 291 ARG A O 1
ATOM 2160 N N . VAL A 1 292 ? 13.990 5.796 9.879 1.00 94.44 292 VAL A N 1
ATOM 2161 C CA . VAL A 1 292 ? 14.290 5.303 8.524 1.00 94.44 292 VAL A CA 1
ATOM 2162 C C . VAL A 1 292 ? 15.308 6.217 7.837 1.00 94.44 292 VAL A C 1
ATOM 2164 O O . VAL A 1 292 ? 16.244 5.724 7.205 1.00 94.44 292 VAL A O 1
ATOM 2167 N N . ILE A 1 293 ? 15.148 7.535 7.978 1.00 92.31 293 ILE A N 1
ATOM 2168 C CA . ILE A 1 293 ? 16.035 8.551 7.395 1.00 92.31 293 ILE A CA 1
ATOM 2169 C C . ILE A 1 293 ? 17.440 8.483 8.002 1.00 92.31 293 ILE A C 1
ATOM 2171 O O . ILE A 1 293 ? 18.414 8.506 7.252 1.00 92.31 293 ILE A O 1
ATOM 2175 N N . ASP A 1 294 ? 17.559 8.317 9.318 1.00 92.50 294 ASP A N 1
ATOM 2176 C CA . ASP A 1 294 ? 18.841 8.237 10.033 1.00 92.50 294 ASP A CA 1
ATOM 2177 C C . ASP A 1 294 ? 19.684 7.032 9.588 1.00 92.50 294 ASP A C 1
ATOM 2179 O O . ASP A 1 294 ? 20.914 7.072 9.603 1.00 92.50 294 ASP A O 1
ATOM 2183 N N . LEU A 1 295 ? 19.037 5.964 9.108 1.00 88.56 295 LEU A N 1
ATOM 2184 C CA . LEU A 1 295 ? 19.718 4.816 8.504 1.00 88.56 295 LEU A CA 1
ATOM 2185 C C . LEU A 1 295 ? 20.148 5.049 7.041 1.00 88.56 295 LEU A C 1
ATOM 2187 O O . LEU A 1 295 ? 20.754 4.162 6.432 1.00 88.56 295 LEU A O 1
ATOM 2191 N N . GLY A 1 296 ? 19.846 6.217 6.470 1.00 83.44 296 GLY A N 1
ATOM 2192 C CA . GLY A 1 296 ? 20.064 6.565 5.063 1.00 83.44 296 GLY A CA 1
ATOM 2193 C C . GLY A 1 296 ? 18.894 6.199 4.144 1.00 83.44 296 GLY A C 1
ATOM 2194 O O . GLY A 1 296 ? 19.055 6.170 2.921 1.00 83.44 296 GLY A O 1
ATOM 2195 N N . GLY A 1 297 ? 17.732 5.877 4.717 1.00 85.25 297 GLY A N 1
ATOM 2196 C CA . GLY A 1 297 ? 16.517 5.523 3.999 1.00 85.25 297 GLY A CA 1
ATOM 2197 C C . GLY A 1 297 ? 15.693 6.730 3.537 1.00 85.25 297 GLY A C 1
ATOM 2198 O O . GLY A 1 297 ? 15.886 7.869 3.949 1.00 85.25 297 GLY A O 1
ATOM 2199 N N . GLY A 1 298 ? 14.716 6.462 2.678 1.00 87.25 298 GLY A N 1
ATOM 2200 C CA . GLY A 1 298 ? 13.694 7.406 2.239 1.00 87.25 298 GLY A CA 1
ATOM 2201 C C . GLY A 1 298 ? 12.337 6.725 2.325 1.00 87.25 298 GLY A C 1
ATOM 2202 O O . GLY A 1 298 ? 12.224 5.549 1.972 1.00 87.25 298 GLY A O 1
ATOM 2203 N N . VAL A 1 299 ? 11.331 7.443 2.819 1.00 93.12 299 VAL A N 1
ATOM 2204 C CA . VAL A 1 299 ? 10.033 6.864 3.173 1.00 93.12 299 VAL A CA 1
ATOM 2205 C C . VAL A 1 299 ? 8.912 7.887 3.008 1.00 93.12 299 VAL A C 1
ATOM 2207 O O . VAL A 1 299 ? 9.108 9.093 3.182 1.00 93.12 299 VAL A O 1
ATOM 2210 N N . GLY A 1 300 ? 7.741 7.391 2.639 1.00 95.94 300 GLY A N 1
ATOM 2211 C CA . GLY A 1 300 ? 6.455 8.059 2.713 1.00 95.94 300 GLY A CA 1
ATOM 2212 C C . GLY A 1 300 ? 5.453 7.168 3.434 1.00 95.94 300 GLY A C 1
ATOM 2213 O O . GLY A 1 300 ? 5.576 5.946 3.404 1.00 95.94 300 GLY A O 1
ATOM 2214 N N . VAL A 1 301 ? 4.503 7.790 4.120 1.00 98.25 30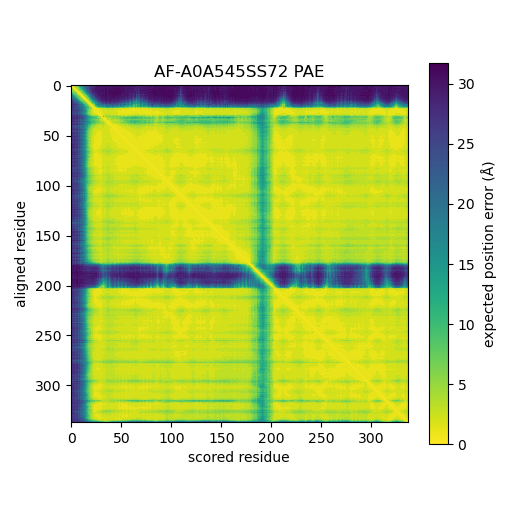1 VAL A N 1
ATOM 2215 C CA . VAL A 1 301 ? 3.524 7.127 4.978 1.00 98.25 301 VAL A CA 1
ATOM 2216 C C . VAL A 1 301 ? 2.185 7.823 4.818 1.00 98.25 301 VAL A C 1
ATOM 2218 O O . VAL A 1 301 ? 2.103 9.055 4.898 1.00 98.25 301 VAL A O 1
ATOM 2221 N N . ILE A 1 302 ? 1.140 7.025 4.634 1.00 98.88 302 ILE A N 1
ATOM 2222 C CA . ILE A 1 302 ? -0.228 7.431 4.940 1.00 98.88 302 ILE A CA 1
ATOM 2223 C C . ILE A 1 302 ? -0.661 6.734 6.224 1.00 98.88 302 ILE A C 1
ATOM 2225 O O . ILE A 1 302 ? -0.315 5.572 6.441 1.00 98.88 302 ILE A O 1
ATOM 2229 N N . ALA A 1 303 ? -1.411 7.437 7.061 1.00 98.88 303 ALA A N 1
ATOM 2230 C CA . ALA A 1 303 ? -2.024 6.855 8.238 1.00 98.88 303 ALA A CA 1
ATOM 2231 C C . ALA A 1 303 ? -3.377 7.501 8.540 1.00 98.88 303 ALA A C 1
ATOM 2233 O O . ALA A 1 303 ? -3.623 8.660 8.186 1.00 98.88 303 ALA A O 1
ATOM 2234 N N . VAL A 1 304 ? -4.223 6.743 9.225 1.00 98.81 304 VAL A N 1
ATOM 2235 C CA . VAL A 1 304 ? -5.436 7.228 9.877 1.00 98.81 304 VAL A CA 1
ATOM 2236 C C . VAL A 1 304 ? -5.482 6.670 11.296 1.00 98.81 304 VAL A C 1
ATOM 2238 O O . VAL A 1 304 ? -5.271 5.472 11.484 1.00 98.81 304 VAL A O 1
ATOM 2241 N N . ASP A 1 305 ? -5.685 7.530 12.293 1.00 98.50 305 ASP A N 1
ATOM 2242 C CA . ASP A 1 305 ? -5.879 7.078 13.676 1.00 98.50 305 ASP A CA 1
ATOM 2243 C C . ASP A 1 305 ? -7.335 6.721 13.981 1.00 98.50 305 ASP A C 1
ATOM 2245 O O . ASP A 1 305 ? -8.241 6.929 13.171 1.00 98.50 305 ASP A O 1
ATOM 2249 N N . LYS A 1 306 ? -7.559 6.156 15.168 1.00 96.69 306 LYS A N 1
ATOM 2250 C CA . LYS A 1 306 ? -8.887 5.757 15.652 1.00 96.69 306 LYS A CA 1
ATOM 2251 C C . LYS A 1 306 ? -9.892 6.912 15.748 1.00 96.69 306 LYS A C 1
ATOM 2253 O O . LYS A 1 306 ? -11.091 6.656 15.791 1.00 96.69 306 LYS A O 1
ATOM 2258 N N . GLU A 1 307 ? -9.423 8.162 15.795 1.00 96.31 307 GLU A N 1
ATOM 2259 C CA . GLU A 1 307 ? -10.262 9.364 15.756 1.00 96.31 307 GLU A CA 1
ATOM 2260 C C . GLU A 1 307 ? -10.489 9.889 14.323 1.00 96.31 307 GLU A C 1
ATOM 2262 O O . GLU A 1 307 ? -11.151 10.907 14.119 1.00 96.31 307 GLU A O 1
ATOM 2267 N N . GLY A 1 308 ? -9.945 9.220 13.305 1.00 97.25 308 GLY A N 1
ATOM 2268 C CA . GLY A 1 308 ? -10.098 9.600 11.904 1.00 97.25 308 GLY A CA 1
ATOM 2269 C C . GLY A 1 308 ? -9.174 10.740 11.467 1.00 97.25 308 GLY A C 1
ATOM 2270 O O . GLY A 1 308 ? -9.407 11.355 10.414 1.00 97.25 308 GLY A O 1
ATOM 2271 N N . LYS A 1 309 ? -8.122 11.064 12.225 1.00 98.06 309 LYS A N 1
ATOM 2272 C CA . LYS A 1 309 ? -7.104 12.040 11.822 1.00 98.06 309 LYS A CA 1
ATOM 2273 C C . LYS A 1 309 ? -6.238 11.445 10.719 1.00 98.06 309 LYS A C 1
ATOM 2275 O O . LYS A 1 309 ? -5.636 10.390 10.870 1.00 98.06 309 LYS A O 1
ATOM 2280 N N . VAL A 1 310 ? -6.141 12.168 9.608 1.00 98.56 310 VAL A N 1
ATOM 2281 C CA . VAL A 1 310 ? -5.360 11.753 8.437 1.00 98.56 310 VAL A CA 1
ATOM 2282 C C . VAL A 1 310 ? -3.941 12.303 8.533 1.00 98.56 310 VAL A C 1
ATOM 2284 O O . VAL A 1 310 ? -3.749 13.502 8.739 1.00 98.56 310 VAL A O 1
ATOM 2287 N N . VAL A 1 311 ? -2.950 11.443 8.303 1.00 98.69 311 VAL A N 1
ATOM 2288 C CA . VAL A 1 311 ? -1.532 11.803 8.183 1.00 98.69 311 VAL A CA 1
ATOM 2289 C C . VAL A 1 311 ? -1.016 11.338 6.824 1.00 98.69 311 VAL A C 1
ATOM 2291 O O . VAL A 1 311 ? -1.266 10.215 6.403 1.00 98.69 311 VAL A O 1
ATOM 2294 N N . MET A 1 312 ? -0.293 12.206 6.114 1.00 98.12 312 MET A N 1
ATOM 2295 C CA . MET A 1 312 ? 0.279 11.909 4.796 1.00 98.12 312 MET A CA 1
ATOM 2296 C C . MET A 1 312 ? 1.655 12.575 4.649 1.00 98.12 312 MET A C 1
ATOM 2298 O O . MET A 1 312 ? 1.760 13.697 4.142 1.00 98.12 312 MET A O 1
ATOM 2302 N N . ARG A 1 313 ? 2.717 11.908 5.111 1.00 97.00 313 ARG A N 1
ATOM 2303 C CA . ARG A 1 313 ? 4.085 12.459 5.178 1.00 97.00 313 ARG A CA 1
ATOM 2304 C C . ARG A 1 313 ? 5.039 11.729 4.241 1.00 97.00 313 ARG A C 1
ATOM 2306 O O . ARG A 1 313 ? 4.839 10.564 3.931 1.00 97.00 313 ARG A O 1
ATOM 2313 N N . TYR A 1 314 ? 6.081 12.417 3.778 1.00 95.12 314 TYR A N 1
ATOM 2314 C CA . TYR A 1 314 ? 7.138 11.828 2.951 1.00 95.12 314 TYR A CA 1
ATOM 2315 C C . TYR A 1 314 ? 8.441 12.629 3.050 1.00 95.12 314 TYR A C 1
ATOM 2317 O O . TYR A 1 314 ? 8.410 13.840 3.261 1.00 95.12 314 TYR A O 1
ATOM 2325 N N . SER A 1 315 ? 9.586 11.962 2.878 1.00 90.06 315 SER A N 1
ATOM 2326 C CA . SER A 1 315 ? 10.916 12.596 2.903 1.00 90.06 315 SER A CA 1
ATOM 2327 C C . SER A 1 315 ? 11.469 12.973 1.520 1.00 90.06 315 SER A C 1
ATOM 2329 O O . SER A 1 315 ? 12.486 13.654 1.418 1.00 90.06 315 SER A O 1
ATOM 2331 N N . GLY A 1 316 ? 10.809 12.542 0.439 1.00 83.62 316 GLY A N 1
ATOM 2332 C CA . GLY A 1 316 ? 11.226 12.790 -0.945 1.00 83.62 316 GLY A CA 1
ATOM 2333 C C . GLY A 1 316 ? 10.660 14.066 -1.586 1.00 83.62 316 GLY A C 1
ATOM 2334 O O . GLY A 1 316 ? 10.137 14.960 -0.927 1.00 83.62 316 GLY A O 1
ATOM 2335 N N . ARG A 1 317 ? 10.739 14.130 -2.923 1.00 85.31 317 ARG A N 1
ATOM 2336 C CA . ARG A 1 317 ? 10.208 15.249 -3.733 1.00 85.31 317 ARG A CA 1
ATOM 2337 C C . ARG A 1 317 ? 8.681 15.333 -3.740 1.00 85.31 317 ARG A C 1
ATOM 2339 O O . ARG A 1 317 ? 8.127 16.407 -3.934 1.00 85.31 317 ARG A O 1
ATOM 2346 N N . GLY A 1 318 ? 8.025 14.193 -3.587 1.00 91.06 318 GLY A N 1
ATOM 2347 C CA . GLY A 1 318 ? 6.584 14.054 -3.675 1.00 91.06 318 GLY A CA 1
ATOM 2348 C C . GLY A 1 318 ? 6.161 12.635 -3.326 1.00 91.06 318 GLY A C 1
ATOM 2349 O O . GLY A 1 318 ? 6.993 11.724 -3.243 1.00 91.06 318 GLY A O 1
ATOM 2350 N N . MET A 1 319 ? 4.857 12.472 -3.164 1.00 95.19 319 MET A N 1
ATOM 2351 C CA . MET A 1 319 ? 4.168 11.203 -2.984 1.00 95.19 319 MET A CA 1
ATOM 2352 C C . MET A 1 319 ? 2.773 11.349 -3.587 1.00 95.19 319 MET A C 1
ATOM 2354 O O . MET A 1 319 ? 2.028 12.248 -3.176 1.00 95.19 319 MET A O 1
ATOM 2358 N N . TYR A 1 320 ? 2.436 10.485 -4.551 1.00 96.88 320 TYR A N 1
ATOM 2359 C CA . TYR A 1 320 ? 1.077 10.388 -5.086 1.00 96.88 320 TYR A CA 1
ATOM 2360 C C . TYR A 1 320 ? 0.168 9.959 -3.941 1.00 96.88 320 TYR A C 1
ATOM 2362 O O . TYR A 1 320 ? 0.387 8.889 -3.379 1.00 96.88 320 TYR A O 1
ATOM 2370 N N . ARG A 1 321 ? -0.787 10.795 -3.538 1.00 98.19 321 ARG A N 1
ATOM 2371 C CA . ARG A 1 321 ? -1.598 10.546 -2.342 1.00 98.19 321 ARG A CA 1
ATOM 2372 C C . ARG A 1 321 ? -2.936 11.251 -2.402 1.00 98.19 321 ARG A C 1
ATOM 2374 O O . ARG A 1 321 ? -3.096 12.239 -3.119 1.00 98.19 321 ARG A O 1
ATOM 2381 N N . GLY A 1 322 ? -3.873 10.791 -1.596 1.00 98.50 322 GLY A N 1
ATOM 2382 C CA . GLY A 1 322 ? -5.152 11.458 -1.455 1.00 98.50 322 GLY A CA 1
ATOM 2383 C C . GLY A 1 322 ? -5.985 10.885 -0.329 1.00 98.50 322 GLY A C 1
ATOM 2384 O O . GLY A 1 322 ? -5.629 9.863 0.250 1.00 98.50 322 GLY A O 1
ATOM 2385 N N . PHE A 1 323 ? -7.083 11.560 -0.023 1.00 98.81 323 PHE A N 1
ATOM 2386 C CA . PHE A 1 323 ? -8.085 11.067 0.909 1.00 98.81 323 PHE A CA 1
ATOM 2387 C C . PHE A 1 323 ? -9.471 11.574 0.521 1.00 98.81 323 PHE A C 1
ATOM 2389 O O . PHE A 1 323 ? -9.606 12.568 -0.200 1.00 98.81 323 PHE A O 1
ATOM 2396 N N . VAL A 1 324 ? -10.490 10.898 1.033 1.00 98.75 324 VAL A N 1
ATOM 2397 C CA . VAL A 1 324 ? -11.879 11.349 0.999 1.00 98.75 324 VAL A CA 1
ATOM 2398 C C . VAL A 1 324 ? -12.555 10.937 2.302 1.00 98.75 324 VAL A C 1
ATOM 2400 O O . VAL A 1 324 ? -12.292 9.861 2.843 1.00 98.75 324 VAL A O 1
ATOM 2403 N N . ARG A 1 325 ? -13.369 11.842 2.844 1.00 98.25 325 ARG A N 1
ATOM 2404 C CA . ARG A 1 325 ? -14.168 11.631 4.056 1.00 98.25 325 ARG A CA 1
ATOM 2405 C C . ARG A 1 325 ? -15.634 11.457 3.675 1.00 98.25 325 ARG A C 1
ATOM 2407 O O . ARG A 1 325 ? -15.998 11.611 2.513 1.00 98.25 325 ARG A O 1
ATOM 2414 N N . GLN A 1 326 ? -16.478 11.226 4.673 1.00 95.88 326 GLN A N 1
ATOM 2415 C CA . GLN A 1 326 ? -17.942 11.200 4.555 1.00 95.88 326 GLN A CA 1
ATOM 2416 C C . GLN A 1 326 ? -18.563 12.328 3.707 1.00 95.88 326 GLN A C 1
ATOM 2418 O O . GLN A 1 326 ? -19.586 12.112 3.067 1.00 95.88 326 GLN A O 1
ATOM 2423 N N . ASP A 1 327 ? -17.941 13.512 3.657 1.00 95.56 327 ASP A N 1
ATOM 2424 C CA . ASP A 1 327 ? -18.431 14.673 2.904 1.00 95.56 327 ASP A CA 1
ATOM 2425 C C . ASP A 1 327 ? -18.261 14.554 1.378 1.00 95.56 327 ASP A C 1
ATOM 2427 O O . ASP A 1 327 ? -18.680 15.449 0.643 1.00 95.56 327 ASP A O 1
ATOM 2431 N N . GLY A 1 328 ? -17.627 13.480 0.895 1.00 96.06 328 GLY A N 1
ATOM 2432 C CA . GLY A 1 328 ? -17.419 13.217 -0.528 1.00 96.06 328 GLY A CA 1
ATOM 2433 C C . GLY A 1 328 ? -16.417 14.163 -1.197 1.00 96.06 328 GLY A C 1
ATOM 2434 O O . GLY A 1 328 ? -16.306 14.177 -2.425 1.00 96.06 328 GLY A O 1
ATOM 2435 N N . LYS A 1 329 ? -15.662 14.969 -0.434 1.00 97.69 329 LYS A N 1
ATOM 2436 C CA . LYS A 1 329 ? -14.659 15.881 -0.999 1.00 97.69 329 LYS A CA 1
ATOM 2437 C C . LYS A 1 329 ? -13.341 15.153 -1.239 1.00 97.69 329 LYS A C 1
ATOM 2439 O O . LYS A 1 329 ? -12.531 14.961 -0.333 1.00 97.69 329 LYS A O 1
ATOM 2444 N N . PHE A 1 330 ? -13.105 14.783 -2.493 1.00 98.19 330 PHE A N 1
ATOM 2445 C CA . PHE A 1 330 ? -11.868 14.135 -2.924 1.00 98.19 330 PHE A CA 1
ATOM 2446 C C . PHE A 1 330 ? -10.685 15.105 -2.918 1.00 98.19 330 PHE A C 1
ATOM 2448 O O . PHE A 1 330 ? -10.676 16.101 -3.643 1.00 98.19 330 PHE A O 1
ATOM 2455 N N . VAL A 1 331 ? -9.641 14.767 -2.163 1.00 98.19 331 VAL A N 1
ATOM 2456 C CA . VAL A 1 331 ? -8.371 15.500 -2.149 1.00 98.19 331 VAL A CA 1
ATOM 2457 C C . VAL A 1 331 ? -7.286 14.627 -2.764 1.00 98.19 331 VAL A C 1
ATOM 2459 O O . VAL A 1 331 ? -7.014 13.542 -2.262 1.00 98.19 331 VAL A O 1
ATOM 2462 N N . THR A 1 332 ? -6.613 15.115 -3.810 1.00 97.94 332 THR A N 1
ATOM 2463 C CA . THR A 1 332 ? -5.429 14.460 -4.394 1.00 97.94 332 THR A CA 1
ATOM 2464 C C . THR A 1 332 ? -4.231 15.406 -4.395 1.00 97.94 332 THR A C 1
ATOM 2466 O O . THR A 1 332 ? -4.344 16.591 -4.716 1.00 97.94 332 THR A O 1
ATOM 2469 N N . LYS A 1 333 ? -3.061 14.888 -4.022 1.00 96.81 333 LYS A N 1
ATOM 2470 C CA . LYS A 1 333 ? -1.798 15.629 -3.949 1.00 96.81 333 LYS A CA 1
ATOM 2471 C C . LYS A 1 333 ? -0.655 14.779 -4.489 1.00 96.81 333 LYS A C 1
ATOM 2473 O O . LYS A 1 333 ? -0.673 13.555 -4.399 1.00 96.81 333 LYS A O 1
ATOM 2478 N N . ILE A 1 334 ? 0.361 15.443 -5.028 1.00 94.56 334 ILE A N 1
ATOM 2479 C CA . ILE A 1 334 ? 1.556 14.788 -5.577 1.00 94.56 334 ILE A CA 1
ATOM 2480 C C . ILE A 1 334 ? 2.799 15.425 -4.964 1.00 94.56 334 ILE A C 1
ATOM 2482 O O . ILE A 1 334 ? 3.594 14.751 -4.310 1.00 94.56 334 ILE A O 1
ATOM 2486 N N . TYR A 1 335 ? 2.916 16.743 -5.089 1.00 92.62 335 TYR A N 1
ATOM 2487 C CA . TYR A 1 335 ? 4.018 17.529 -4.545 1.00 92.62 335 TYR A CA 1
ATOM 2488 C C . TYR A 1 335 ? 3.657 18.126 -3.168 1.00 92.62 335 TYR A C 1
ATOM 2490 O O . TYR A 1 335 ? 2.774 17.601 -2.464 1.00 92.62 335 TYR A O 1
ATOM 2498 N N . LYS A 1 336 ? 4.441 19.112 -2.710 1.00 85.94 336 LYS A N 1
ATOM 2499 C CA . LYS A 1 336 ? 4.272 19.767 -1.399 1.00 85.94 336 LYS A CA 1
ATOM 2500 C C . LYS A 1 336 ? 3.142 20.795 -1.408 1.00 85.94 336 LYS A C 1
ATOM 2502 O O . LYS A 1 336 ? 2.473 20.916 -0.385 1.00 85.94 336 LYS A O 1
ATOM 2507 N N . ASP A 1 337 ? 2.967 21.484 -2.530 1.00 73.88 337 ASP A N 1
ATOM 2508 C CA . ASP A 1 337 ? 1.860 22.399 -2.812 1.00 73.88 337 ASP A CA 1
ATOM 2509 C C . ASP A 1 337 ? 0.515 21.667 -2.953 1.00 73.88 337 ASP A C 1
ATOM 2511 O O . ASP A 1 337 ? 0.492 20.504 -3.432 1.00 73.88 337 ASP A O 1
#

Sequence (337 aa):
MVLACSGLTYADENRKQKSLSNDFVIVIHGGGGVRKRDQMTAELEAAHRAALKASLQAGYDILAAGGDGISAVEAAVIVLEDSPLFNAGKGSSFNRDGVHQLDAAIMDGRTSDAGAVGVVQNVKNPITLARKIMEDTPHVMMAGEGARDYARSAGLEMVAPHYFWTERKWDSLQRRLQQGTKYGRKPRQASLSGRPADVGQWGTVGAVALDRHGNLAAATSTGGREGKLPGRIGDSPIIGAGTYAHNGTLAASSTGLGEYVIRTVSTKLMSDLMAFKAYSADDAVRESMQRVIDLGGGVGVIAVDKEGKVVMRYSGRGMYRGFVRQDGKFVTKIYKD

Radius of gyration: 20.88 Å; Cα contacts (8 Å, |Δi|>4): 883; chains: 1; bounding box: 58×48×82 Å

Mean predicted aligned error: 6.67 Å

Solvent-accessible surface area (backbone atoms only — not comparable to full-atom values): 16844 Å² total; per-residue (Å²): 138,88,81,84,87,76,83,84,75,82,75,81,77,78,75,72,76,74,73,70,45,78,65,30,39,42,38,41,34,50,12,28,33,48,72,56,70,97,72,53,50,73,67,59,50,48,53,52,49,50,53,52,50,51,14,50,45,49,18,43,55,34,40,74,74,68,39,54,20,60,62,15,17,47,44,20,35,46,51,43,18,71,29,65,88,24,19,10,41,19,26,22,22,30,21,63,87,73,43,64,36,33,26,2,14,32,27,37,10,75,80,63,50,36,8,14,26,31,41,28,50,46,56,48,49,45,48,59,48,3,45,48,33,36,75,76,44,101,46,48,70,42,44,34,67,64,38,36,52,47,36,55,76,70,69,50,65,71,43,62,75,70,68,27,60,41,70,76,44,51,54,50,40,52,56,45,59,72,67,64,68,62,83,68,72,78,77,75,66,79,72,92,74,84,64,69,95,61,87,48,57,29,26,20,29,22,13,20,19,34,14,31,84,60,34,18,5,11,17,14,29,16,14,49,44,62,41,29,63,85,80,66,72,58,14,30,34,35,78,23,16,11,16,25,26,31,40,92,34,32,7,22,19,44,19,46,44,28,75,34,30,44,75,59,30,26,35,38,44,23,36,46,33,29,72,76,66,69,38,52,71,62,55,16,47,52,53,36,49,47,59,25,40,76,76,69,32,48,46,27,39,43,34,33,30,64,86,64,54,79,40,81,51,64,72,63,78,23,38,39,31,33,38,34,43,70,85,69,60,76,44,75,42,40,55,90,114

InterPro domains:
  IPR000246 Peptidase T2, asparaginase 2 [PF01112] (24-329)
  IPR000246 Peptidase T2, asparaginase 2 [PTHR10188] (24-322)
  IPR029055 Nucleophile aminohydrolases, N-terminal [SSF56235] (24-335)